Protein AF-A0A5N6LH51-F1 (afdb_monomer_lite)

pLDDT: mean 70.23, std 15.73, range [28.7, 87.31]

Foldseek 3Di:
DQVVLLVLLLVLLVVLLVVVLVLLVCLVVCCVPPVSVVCLVCVLVVVLVSLCCSQLPRLLVVCVVVVANQSLLLVVLCLVLVVLVSLVSRPPRDDDPVVSVVVNVVSVVSSVVSVVVVCVVVVVRRRPDGDVVLVVVCVVCPPNSSVCCSVVPRVVVSVVSSVVSVVVVVVSVVVVVVVVVPDPDDDDDDDDDDPDPPPPCPSVVVVCVSVVVSVVSD

InterPro domains:
  IPR010721 Probable O-methyltransferase UstE-like [PF06966] (59-172)
  IPR010721 Probable O-methyltransferase UstE-like [PTHR32251] (12-158)

Organism: NCBI:txid192012

Structure (mmCIF, N/CA/C/O backbone):
data_AF-A0A5N6LH51-F1
#
_entry.id   AF-A0A5N6LH51-F1
#
loop_
_atom_site.group_PDB
_atom_site.id
_atom_site.type_symbol
_atom_site.label_atom_id
_atom_site.label_alt_id
_atom_site.label_comp_id
_atom_site.label_asym_id
_atom_site.label_entity_id
_atom_site.label_seq_id
_atom_site.pdbx_PDB_ins_code
_atom_site.Cartn_x
_atom_site.Cartn_y
_atom_site.Cartn_z
_atom_site.occupancy
_atom_site.B_iso_or_equiv
_atom_site.auth_seq_id
_atom_site.auth_comp_id
_atom_site.auth_asym_id
_atom_site.auth_atom_id
_atom_site.pdbx_PDB_model_num
ATOM 1 N N . MET A 1 1 ? -21.683 -1.526 7.610 1.00 61.94 1 MET A N 1
ATOM 2 C CA . MET A 1 1 ? -20.286 -1.386 8.090 1.00 61.94 1 MET A CA 1
ATOM 3 C C . MET A 1 1 ? -19.269 -1.884 7.067 1.00 61.94 1 MET A C 1
ATOM 5 O O . MET A 1 1 ? -18.360 -1.123 6.768 1.00 61.94 1 MET A O 1
ATOM 9 N N . ALA A 1 2 ? -19.467 -3.057 6.450 1.00 66.75 2 ALA A N 1
ATOM 10 C CA . ALA A 1 2 ? -18.564 -3.602 5.426 1.00 66.75 2 ALA A CA 1
ATOM 11 C C . ALA A 1 2 ? -18.261 -2.641 4.252 1.00 66.75 2 ALA A C 1
ATOM 13 O O . ALA A 1 2 ? -17.099 -2.444 3.922 1.00 66.75 2 ALA A O 1
ATOM 14 N N . LEU A 1 3 ? -19.273 -1.960 3.689 1.00 73.19 3 LEU A N 1
ATOM 15 C CA . LEU A 1 3 ? -19.069 -1.014 2.577 1.00 73.19 3 LEU A CA 1
ATOM 16 C C . LEU A 1 3 ? -18.157 0.169 2.950 1.00 73.19 3 LEU A C 1
ATOM 18 O O . LEU A 1 3 ? -17.288 0.550 2.177 1.00 73.19 3 LEU A O 1
ATOM 22 N N . LYS A 1 4 ? -18.318 0.729 4.158 1.00 77.69 4 LYS A N 1
ATOM 23 C CA . LYS A 1 4 ? -17.475 1.831 4.653 1.00 77.69 4 LYS A CA 1
ATOM 24 C C . LYS A 1 4 ? -16.015 1.387 4.781 1.00 77.69 4 LYS A C 1
ATOM 26 O O . LYS A 1 4 ? -15.113 2.122 4.398 1.00 77.69 4 LYS A O 1
ATOM 31 N N . ASN A 1 5 ? -15.798 0.181 5.301 1.00 76.88 5 ASN A N 1
ATOM 32 C CA . ASN A 1 5 ? -14.467 -0.393 5.480 1.00 76.88 5 ASN A CA 1
ATOM 33 C C . ASN A 1 5 ? -13.802 -0.688 4.130 1.00 76.88 5 ASN A C 1
ATOM 35 O O . ASN A 1 5 ? -12.637 -0.346 3.947 1.00 76.88 5 ASN A O 1
ATOM 39 N N . ALA A 1 6 ? -14.557 -1.226 3.168 1.00 73.25 6 ALA A N 1
ATOM 40 C CA . ALA A 1 6 ? -14.083 -1.443 1.804 1.00 73.25 6 ALA A CA 1
ATOM 41 C C . ALA A 1 6 ? -13.683 -0.122 1.124 1.00 73.25 6 ALA A C 1
ATOM 43 O O . ALA A 1 6 ? -12.584 -0.017 0.586 1.00 73.25 6 ALA A O 1
ATOM 44 N N . LEU A 1 7 ? -14.520 0.919 1.220 1.00 78.62 7 LEU A N 1
ATOM 45 C CA . LEU A 1 7 ? -14.193 2.245 0.682 1.00 78.62 7 LEU A CA 1
ATOM 46 C C . LEU A 1 7 ? -12.900 2.803 1.284 1.00 78.62 7 LEU A C 1
ATOM 48 O O . LEU A 1 7 ? -12.055 3.312 0.558 1.00 78.62 7 LEU A O 1
ATOM 52 N N . ILE A 1 8 ? -12.712 2.667 2.596 1.00 77.56 8 ILE A N 1
ATOM 53 C CA . ILE A 1 8 ? -11.509 3.156 3.278 1.00 77.56 8 ILE A CA 1
ATOM 54 C C . ILE A 1 8 ? -10.265 2.372 2.848 1.00 77.56 8 ILE A C 1
ATOM 56 O O . ILE A 1 8 ? -9.245 2.992 2.551 1.00 77.56 8 ILE A O 1
ATOM 60 N N . ALA A 1 9 ? -10.359 1.044 2.728 1.00 75.25 9 ALA A N 1
ATOM 61 C CA . ALA A 1 9 ? -9.264 0.218 2.220 1.00 75.25 9 ALA A CA 1
ATOM 62 C C . ALA A 1 9 ? -8.861 0.594 0.787 1.00 75.25 9 ALA A C 1
ATOM 64 O O . ALA A 1 9 ? -7.677 0.557 0.461 1.00 75.25 9 ALA A O 1
ATOM 65 N N . PHE A 1 10 ? -9.819 1.001 -0.052 1.00 76.00 10 PHE A N 1
ATOM 66 C CA . PHE A 1 10 ? -9.522 1.471 -1.403 1.00 76.00 10 PHE A CA 1
ATOM 67 C C . PHE A 1 10 ? -8.983 2.889 -1.451 1.00 76.00 10 PHE A C 1
ATOM 69 O O . PHE A 1 10 ? -8.074 3.159 -2.230 1.00 76.00 10 PHE A O 1
ATOM 76 N N . MET A 1 11 ? -9.492 3.791 -0.618 1.00 76.56 11 MET A N 1
ATOM 77 C CA . MET A 1 11 ? -9.040 5.179 -0.612 1.00 76.56 11 MET A CA 1
ATOM 78 C C . MET A 1 11 ? -7.651 5.353 -0.002 1.00 76.56 11 MET A C 1
ATOM 80 O O . MET A 1 11 ? -6.911 6.232 -0.436 1.00 76.56 11 MET A O 1
ATOM 84 N N . ALA A 1 12 ? -7.270 4.523 0.968 1.00 73.81 12 ALA A N 1
ATOM 85 C CA . ALA A 1 12 ? -6.006 4.669 1.680 1.00 73.81 12 ALA A CA 1
ATOM 86 C C . ALA A 1 12 ? -4.744 4.592 0.781 1.00 73.81 12 ALA A C 1
ATOM 88 O O . ALA A 1 12 ? -3.861 5.440 0.940 1.00 73.81 12 ALA A O 1
ATOM 89 N N . PRO A 1 13 ? -4.627 3.671 -0.200 1.00 74.75 13 PRO A N 1
ATOM 90 C CA . PRO A 1 13 ? -3.481 3.632 -1.112 1.00 74.75 13 PRO A CA 1
ATOM 91 C C . PRO A 1 13 ? -3.581 4.601 -2.307 1.00 74.75 13 PRO A C 1
ATOM 93 O O . PRO A 1 13 ? -2.581 4.819 -2.987 1.00 74.75 13 PRO A O 1
ATOM 96 N N . LEU A 1 14 ? -4.741 5.208 -2.596 1.00 75.44 14 LEU A N 1
ATOM 97 C CA . LEU A 1 14 ? -4.904 6.052 -3.793 1.00 75.44 14 LEU A CA 1
ATOM 98 C C . LEU A 1 14 ? -3.936 7.243 -3.866 1.00 75.44 14 LEU A C 1
ATOM 100 O O . LEU A 1 14 ? -3.369 7.446 -4.938 1.00 75.44 14 LEU A O 1
ATOM 104 N N . PRO A 1 15 ? -3.685 8.017 -2.792 1.00 78.94 15 PRO A N 1
ATOM 105 C CA . PRO A 1 15 ? -2.785 9.165 -2.869 1.00 78.94 15 PRO A CA 1
ATOM 106 C C . PRO A 1 15 ? -1.364 8.789 -3.301 1.00 78.94 15 PRO A C 1
ATOM 108 O O . PRO A 1 15 ? -0.761 9.492 -4.111 1.00 78.94 15 PRO A O 1
ATOM 111 N N . SER A 1 16 ? -0.833 7.666 -2.804 1.00 74.62 16 SER A N 1
ATOM 112 C CA . SER A 1 16 ? 0.515 7.205 -3.155 1.00 74.62 16 SER A CA 1
ATOM 113 C C . SER A 1 16 ? 0.569 6.6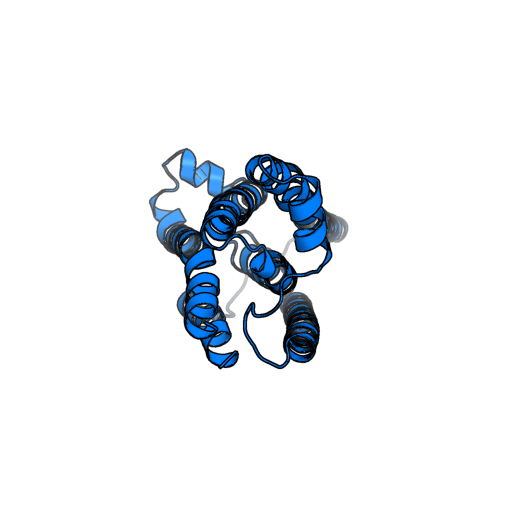50 -4.578 1.00 74.62 16 SER A C 1
ATOM 115 O O . SER A 1 16 ? 1.523 6.934 -5.304 1.00 74.62 16 SER A O 1
ATOM 117 N N . ILE A 1 17 ? -0.474 5.934 -5.011 1.00 76.56 17 ILE A N 1
ATOM 118 C CA . ILE A 1 17 ? -0.601 5.432 -6.386 1.00 76.56 17 ILE A CA 1
ATOM 119 C C . ILE A 1 17 ? -0.695 6.596 -7.380 1.00 76.56 17 ILE A C 1
ATOM 121 O O . ILE A 1 17 ? 0.049 6.625 -8.359 1.00 76.56 17 ILE A O 1
ATOM 125 N N . ILE A 1 18 ? -1.560 7.580 -7.115 1.00 80.62 18 ILE A N 1
ATOM 126 C CA . ILE A 1 18 ? -1.735 8.769 -7.962 1.00 80.62 18 ILE A CA 1
ATOM 127 C C . ILE A 1 18 ? -0.425 9.549 -8.055 1.00 80.62 18 ILE A C 1
ATOM 129 O O . ILE A 1 18 ? -0.009 9.906 -9.157 1.00 80.62 18 ILE A O 1
ATOM 133 N N . PHE A 1 19 ? 0.255 9.768 -6.925 1.00 81.50 19 PHE A N 1
ATOM 134 C CA . PHE A 1 19 ? 1.561 10.423 -6.912 1.00 81.50 19 PHE A CA 1
ATOM 135 C C . PHE A 1 19 ? 2.585 9.665 -7.764 1.00 81.50 19 PHE A C 1
ATOM 137 O O . PHE A 1 19 ? 3.290 10.276 -8.564 1.00 81.50 19 PHE A O 1
ATOM 144 N N . TYR A 1 20 ? 2.651 8.339 -7.638 1.00 78.19 20 TYR A N 1
ATOM 145 C CA . TYR A 1 20 ? 3.599 7.530 -8.400 1.00 78.19 20 TYR A CA 1
ATOM 146 C C . TYR A 1 20 ? 3.298 7.523 -9.907 1.00 78.19 20 TYR A C 1
ATOM 148 O O . TYR A 1 20 ? 4.210 7.619 -10.724 1.00 78.19 20 TYR A O 1
ATOM 156 N N . ILE A 1 21 ? 2.025 7.486 -10.297 1.00 77.94 21 ILE A N 1
ATOM 157 C CA . ILE A 1 21 ? 1.604 7.602 -11.701 1.00 77.94 21 ILE A CA 1
ATOM 158 C C . ILE A 1 21 ? 1.952 8.975 -12.265 1.00 77.94 21 ILE A C 1
ATOM 160 O O . ILE A 1 21 ? 2.509 9.082 -13.358 1.00 77.94 21 ILE A O 1
ATOM 164 N N . TYR A 1 22 ? 1.646 10.030 -11.509 1.00 80.94 22 TYR A N 1
ATOM 165 C CA . TYR A 1 22 ? 2.031 11.385 -11.872 1.00 80.94 22 TYR A CA 1
ATOM 166 C C . TYR A 1 22 ? 3.550 11.482 -12.044 1.00 80.94 22 TYR A C 1
ATOM 168 O O . TYR A 1 22 ? 4.017 12.066 -13.025 1.00 80.94 22 TYR A O 1
ATOM 176 N N . PHE A 1 23 ? 4.302 10.826 -11.151 1.00 78.62 23 PHE A N 1
ATOM 177 C CA . PHE A 1 23 ? 5.748 10.702 -11.235 1.00 78.62 23 PHE A CA 1
ATOM 178 C C . PHE A 1 23 ? 6.207 10.037 -12.534 1.00 78.62 23 PHE A C 1
ATOM 180 O O . PHE A 1 23 ? 6.974 10.624 -13.297 1.00 78.62 23 PHE A O 1
ATOM 187 N N . LEU A 1 24 ? 5.680 8.859 -12.855 1.00 75.56 24 LEU A N 1
ATOM 188 C CA . LEU A 1 24 ? 6.020 8.160 -14.094 1.00 75.56 24 LEU A CA 1
ATOM 189 C C . LEU A 1 24 ? 5.685 8.976 -15.350 1.00 75.56 24 LEU A C 1
ATOM 191 O O . LEU A 1 24 ? 6.473 8.976 -16.291 1.00 75.56 24 LEU A O 1
ATOM 195 N N . ASN A 1 25 ? 4.586 9.727 -15.361 1.00 78.88 25 ASN A N 1
ATOM 196 C CA . ASN A 1 25 ? 4.183 10.504 -16.537 1.00 78.88 25 ASN A CA 1
ATOM 197 C C . ASN A 1 25 ? 5.002 11.792 -16.740 1.00 78.88 25 ASN A C 1
ATOM 199 O O . ASN A 1 25 ? 5.165 12.232 -17.874 1.00 78.88 25 ASN A O 1
ATOM 203 N N . HIS A 1 26 ? 5.520 12.401 -15.667 1.00 77.88 26 HIS A N 1
ATOM 204 C CA . HIS A 1 26 ? 6.136 13.736 -15.726 1.00 77.88 26 HIS A CA 1
ATOM 205 C C . HIS A 1 26 ? 7.639 13.762 -15.408 1.00 77.88 26 HIS A C 1
ATOM 207 O O . HIS A 1 26 ? 8.263 14.820 -15.519 1.00 77.88 26 HIS A O 1
ATOM 213 N N . HIS A 1 27 ? 8.256 12.625 -15.062 1.00 71.75 27 HIS A N 1
ATOM 214 C CA . HIS A 1 27 ? 9.678 12.581 -14.695 1.00 71.75 27 HIS A CA 1
ATOM 215 C C . HIS A 1 27 ? 10.615 13.116 -15.791 1.00 71.75 27 HIS A C 1
ATOM 217 O O . HIS A 1 27 ? 11.589 13.792 -15.465 1.00 71.75 27 HIS A O 1
ATOM 223 N N . GLN A 1 28 ? 10.308 12.875 -17.073 1.00 68.50 28 GLN A N 1
ATOM 224 C CA . GLN A 1 28 ? 11.112 13.362 -18.204 1.00 68.50 28 GLN A CA 1
ATOM 225 C C . GLN A 1 28 ? 11.121 14.893 -18.305 1.00 68.50 28 GLN A C 1
ATOM 227 O O . GLN A 1 28 ? 12.167 15.489 -18.547 1.00 68.50 28 GLN A O 1
ATOM 232 N N . ASN A 1 29 ? 9.983 15.536 -18.032 1.00 70.69 29 ASN A N 1
ATOM 233 C CA . ASN A 1 29 ? 9.824 16.988 -18.150 1.00 70.69 29 ASN A CA 1
ATOM 234 C C . ASN A 1 29 ? 10.427 17.751 -16.958 1.00 70.69 29 ASN A C 1
ATOM 236 O O . ASN A 1 29 ? 10.833 18.902 -17.097 1.00 70.69 29 ASN A O 1
ATOM 240 N N . HIS A 1 30 ? 10.513 17.113 -15.785 1.00 67.06 30 HIS A N 1
ATOM 241 C CA . HIS A 1 30 ? 10.993 17.736 -14.544 1.00 67.06 30 HIS A CA 1
ATOM 242 C C . HIS A 1 30 ? 12.371 17.248 -14.082 1.00 67.06 30 HIS A C 1
ATOM 244 O O . HIS A 1 30 ? 12.776 17.552 -12.958 1.00 67.06 30 HIS A O 1
ATOM 250 N N . LEU A 1 31 ? 13.130 16.560 -14.940 1.00 65.19 31 LEU A N 1
ATOM 251 C CA . LEU A 1 31 ? 14.490 16.075 -14.652 1.00 65.19 31 LEU A CA 1
ATOM 252 C C . LEU A 1 31 ? 15.492 17.201 -14.315 1.00 65.19 31 LEU A C 1
ATOM 254 O O . LEU A 1 31 ? 16.516 16.949 -13.681 1.00 65.19 31 LEU A O 1
ATOM 258 N N . LEU A 1 32 ? 15.168 18.444 -14.691 1.00 64.25 32 LEU A N 1
ATOM 259 C CA . LEU A 1 32 ? 15.899 19.662 -14.318 1.00 64.25 32 LEU A CA 1
ATOM 260 C C . LEU A 1 32 ? 15.709 20.048 -12.842 1.00 64.25 32 LEU A C 1
ATOM 262 O O . LEU A 1 32 ? 16.551 20.741 -12.274 1.00 64.25 32 LEU A O 1
ATOM 266 N N . SER A 1 33 ? 14.622 19.606 -12.204 1.00 79.94 33 SER A N 1
ATOM 267 C CA . SER A 1 33 ? 14.385 19.889 -10.792 1.00 79.94 33 SER A CA 1
ATOM 268 C C . SER A 1 33 ? 15.183 18.920 -9.898 1.00 79.94 33 SER A C 1
ATOM 270 O O . SER A 1 33 ? 15.136 17.701 -10.105 1.00 79.94 33 SER A O 1
ATOM 272 N N . PRO A 1 34 ? 15.894 19.420 -8.869 1.00 80.19 34 PRO A N 1
ATOM 273 C CA . PRO A 1 34 ? 16.748 18.585 -8.019 1.00 80.19 34 PRO A CA 1
ATOM 274 C C . PRO A 1 34 ? 15.982 17.462 -7.312 1.00 80.19 34 PRO A C 1
ATOM 276 O O . PRO A 1 34 ? 16.486 16.350 -7.181 1.00 80.19 34 PRO A O 1
ATOM 279 N N . MET A 1 35 ? 14.742 17.739 -6.894 1.00 77.75 35 MET A N 1
ATOM 280 C CA . MET A 1 35 ? 13.902 16.781 -6.170 1.00 77.75 35 MET A CA 1
ATOM 281 C C . MET A 1 35 ? 13.491 15.597 -7.048 1.00 77.75 35 MET A C 1
ATOM 283 O O . MET A 1 35 ? 13.581 14.453 -6.616 1.00 77.75 35 MET A O 1
ATOM 287 N N . TRP A 1 36 ? 13.090 15.844 -8.296 1.00 78.31 36 TRP A N 1
ATOM 288 C CA . TRP A 1 36 ? 12.694 14.772 -9.211 1.00 78.31 36 TRP A CA 1
ATOM 289 C C . TRP A 1 36 ? 13.876 13.929 -9.660 1.00 78.31 36 TRP A C 1
ATOM 291 O O . TRP A 1 36 ? 13.760 12.705 -9.741 1.00 78.31 36 TRP A O 1
ATOM 301 N N . LYS A 1 37 ? 15.030 14.567 -9.879 1.00 79.88 37 LYS A N 1
ATOM 302 C CA . LYS A 1 37 ? 16.282 13.862 -10.148 1.00 79.88 37 LYS A CA 1
ATOM 303 C C . LYS A 1 37 ? 16.663 12.949 -8.983 1.00 79.88 37 LYS A C 1
ATOM 305 O O . LYS A 1 37 ? 16.984 11.788 -9.214 1.00 79.88 37 LYS A O 1
ATOM 310 N N . TRP A 1 38 ? 16.561 13.435 -7.746 1.00 81.12 38 TRP A N 1
ATOM 311 C CA . TRP A 1 38 ? 16.823 12.630 -6.552 1.00 81.12 38 TRP A CA 1
ATOM 312 C C . TRP A 1 38 ? 15.848 11.449 -6.424 1.00 81.12 38 TRP A C 1
ATOM 314 O O . TRP A 1 38 ? 16.281 10.315 -6.224 1.00 81.12 38 TRP A O 1
ATOM 324 N N . CYS A 1 39 ? 14.548 11.681 -6.632 1.00 78.69 39 CYS A N 1
ATOM 325 C CA . CYS A 1 39 ? 13.524 10.630 -6.637 1.00 78.69 39 CYS A CA 1
ATOM 326 C C . CYS A 1 39 ? 13.783 9.557 -7.707 1.00 78.69 39 CYS A C 1
ATOM 328 O O . CYS A 1 39 ? 13.565 8.373 -7.459 1.00 78.69 39 CYS A O 1
ATOM 330 N N . TYR A 1 40 ? 14.264 9.963 -8.884 1.00 76.06 40 TYR A N 1
ATOM 331 C CA . TYR A 1 40 ? 14.638 9.045 -9.958 1.00 76.06 40 TYR A CA 1
ATOM 332 C C . TYR A 1 40 ? 15.904 8.244 -9.621 1.00 76.06 40 TYR A C 1
ATOM 334 O O . TYR A 1 40 ? 15.959 7.046 -9.877 1.00 76.06 40 TYR A O 1
ATOM 342 N N . GLN A 1 41 ? 16.908 8.892 -9.024 1.00 80.38 41 GLN A N 1
ATOM 343 C CA . GLN A 1 41 ? 18.182 8.267 -8.649 1.00 80.38 41 GLN A CA 1
ATOM 344 C C . GLN A 1 41 ? 18.057 7.307 -7.460 1.00 80.38 41 GLN A C 1
ATOM 346 O O . GLN A 1 41 ? 18.808 6.335 -7.377 1.00 80.38 41 GLN A O 1
ATOM 351 N N . HIS A 1 42 ? 17.109 7.550 -6.553 1.00 80.19 42 HIS A N 1
ATOM 352 C CA . HIS A 1 42 ? 16.913 6.755 -5.342 1.00 80.19 42 HIS A CA 1
ATOM 353 C C . HIS A 1 42 ? 15.506 6.131 -5.267 1.00 80.19 42 HIS A C 1
ATOM 355 O O . HIS A 1 42 ? 14.755 6.416 -4.328 1.00 80.19 42 HIS A O 1
ATOM 361 N N . PRO A 1 43 ? 15.142 5.218 -6.192 1.00 75.56 43 PRO A N 1
ATOM 362 C CA . PRO A 1 43 ? 13.809 4.609 -6.224 1.00 75.56 43 PRO A CA 1
ATOM 363 C C . PRO A 1 43 ? 13.497 3.809 -4.950 1.00 75.56 43 PRO A C 1
ATOM 365 O O . PRO A 1 43 ? 12.368 3.771 -4.480 1.00 75.56 43 PRO A O 1
ATOM 368 N N . LEU A 1 44 ? 14.511 3.217 -4.320 1.00 77.25 44 LEU A N 1
ATOM 369 C CA . LEU A 1 44 ? 14.348 2.466 -3.073 1.00 77.25 44 LEU A CA 1
ATOM 370 C C . LEU A 1 44 ? 13.961 3.366 -1.898 1.00 77.25 44 LEU A C 1
ATOM 372 O O . LEU A 1 44 ? 13.090 3.019 -1.102 1.00 77.25 44 LEU A O 1
ATOM 376 N N . ILE A 1 45 ? 14.600 4.531 -1.788 1.00 81.62 45 ILE A N 1
ATOM 377 C CA . ILE A 1 45 ? 14.305 5.491 -0.721 1.00 81.62 45 ILE A CA 1
ATOM 378 C C . ILE A 1 45 ? 12.921 6.091 -0.963 1.00 81.62 45 ILE A C 1
ATOM 380 O O . ILE A 1 45 ? 12.126 6.185 -0.031 1.00 81.62 45 ILE A O 1
ATOM 384 N N . LEU A 1 46 ? 12.596 6.405 -2.220 1.00 81.12 46 LEU A N 1
ATOM 385 C CA . LEU A 1 46 ? 11.270 6.878 -2.602 1.00 81.12 46 LEU A CA 1
ATOM 386 C C . LEU A 1 46 ? 10.175 5.870 -2.228 1.00 81.12 46 LEU A C 1
ATOM 388 O O . LEU A 1 46 ? 9.188 6.259 -1.607 1.00 81.12 46 LEU A O 1
ATOM 392 N N . ALA A 1 47 ? 10.356 4.584 -2.549 1.00 77.75 47 ALA A N 1
ATOM 393 C CA . ALA A 1 47 ? 9.424 3.533 -2.149 1.00 77.75 47 ALA A CA 1
ATOM 394 C C . ALA A 1 47 ? 9.239 3.507 -0.627 1.00 77.75 47 ALA A C 1
ATOM 396 O O . ALA A 1 47 ? 8.108 3.558 -0.150 1.00 77.75 47 ALA A O 1
ATOM 397 N N . ASN A 1 48 ? 10.333 3.507 0.141 1.00 81.38 48 ASN A N 1
ATOM 398 C CA . ASN A 1 48 ? 10.270 3.508 1.604 1.00 81.38 48 ASN A CA 1
ATOM 399 C C . ASN A 1 48 ? 9.540 4.731 2.167 1.00 81.38 48 ASN A C 1
ATOM 401 O O . ASN A 1 48 ? 8.749 4.573 3.092 1.00 81.38 48 ASN A O 1
ATOM 405 N N . ILE A 1 49 ? 9.754 5.923 1.603 1.00 83.38 49 ILE A N 1
ATOM 406 C CA . ILE A 1 49 ? 9.048 7.148 2.006 1.00 83.38 49 ILE A CA 1
ATOM 407 C C . ILE A 1 49 ? 7.553 7.036 1.695 1.00 83.38 49 ILE A C 1
ATOM 409 O O . ILE A 1 49 ? 6.726 7.350 2.550 1.00 83.38 49 ILE A O 1
ATOM 413 N N . LEU A 1 50 ? 7.188 6.560 0.501 1.00 81.19 50 LEU A N 1
ATOM 414 C CA . LEU A 1 50 ? 5.786 6.379 0.116 1.00 81.19 50 LEU A CA 1
ATOM 415 C C . LEU A 1 50 ? 5.084 5.356 1.013 1.00 81.19 50 LEU A C 1
ATOM 417 O O . LEU A 1 50 ? 3.982 5.622 1.491 1.00 81.19 50 LEU A O 1
ATOM 421 N N . PHE A 1 51 ? 5.732 4.223 1.289 1.00 79.62 51 PHE A N 1
ATOM 422 C CA . PHE A 1 51 ? 5.227 3.213 2.217 1.00 79.62 51 PHE A CA 1
ATOM 423 C C . PHE A 1 51 ? 5.140 3.747 3.647 1.00 79.62 51 PHE A C 1
ATOM 425 O O . PHE A 1 51 ? 4.130 3.534 4.314 1.00 79.62 51 PHE A O 1
ATOM 432 N N . PHE A 1 52 ? 6.136 4.508 4.100 1.00 82.00 52 PHE A N 1
ATOM 433 C CA . PHE A 1 52 ? 6.118 5.123 5.421 1.00 82.00 52 PHE A CA 1
ATOM 434 C C . PHE A 1 52 ? 4.927 6.073 5.574 1.00 82.00 52 PHE A C 1
ATOM 436 O O . PHE A 1 52 ? 4.139 5.925 6.504 1.00 82.00 52 PHE A O 1
ATOM 443 N N . LEU A 1 53 ? 4.739 6.999 4.632 1.00 82.69 53 LEU A N 1
ATOM 444 C CA . LEU A 1 53 ? 3.625 7.946 4.669 1.00 82.69 53 LEU A CA 1
ATOM 445 C C . LEU A 1 53 ? 2.270 7.238 4.565 1.00 82.69 53 LEU A C 1
ATOM 447 O O . LEU A 1 53 ? 1.336 7.589 5.283 1.00 82.69 53 LEU A O 1
ATOM 451 N N . ASN A 1 54 ? 2.149 6.228 3.703 1.00 79.69 54 ASN A N 1
ATOM 452 C CA . ASN A 1 54 ? 0.879 5.539 3.506 1.00 79.69 54 ASN A CA 1
ATOM 453 C C . ASN A 1 54 ? 0.504 4.666 4.716 1.00 79.69 54 ASN A C 1
ATOM 455 O O . ASN A 1 54 ? -0.602 4.783 5.237 1.00 79.69 54 ASN A O 1
ATOM 459 N N . ILE A 1 55 ? 1.440 3.850 5.207 1.00 77.19 55 ILE A N 1
ATOM 460 C CA . ILE A 1 55 ? 1.197 2.881 6.281 1.00 77.19 55 ILE A CA 1
ATOM 461 C C . ILE A 1 55 ? 1.346 3.534 7.657 1.00 77.19 55 ILE A C 1
ATOM 463 O O . ILE A 1 55 ? 0.434 3.485 8.470 1.00 77.19 55 ILE A O 1
ATOM 467 N N . ASN A 1 56 ? 2.486 4.157 7.954 1.00 80.25 56 ASN A N 1
ATOM 468 C CA . ASN A 1 56 ? 2.749 4.627 9.318 1.00 80.25 56 ASN A CA 1
ATOM 469 C C . ASN A 1 56 ? 1.934 5.861 9.662 1.00 80.25 56 ASN A C 1
ATOM 471 O O . ASN A 1 56 ? 1.565 6.028 10.814 1.00 80.25 56 ASN A O 1
ATOM 475 N N . VAL A 1 57 ? 1.663 6.729 8.687 1.00 81.31 57 VAL A N 1
ATOM 476 C CA . VAL A 1 57 ? 0.897 7.955 8.932 1.00 81.31 57 VAL A CA 1
ATOM 477 C C . VAL A 1 57 ? -0.554 7.760 8.511 1.00 81.31 57 VAL A C 1
ATOM 479 O O . VAL A 1 57 ? -1.453 7.902 9.336 1.00 81.31 57 VAL A O 1
ATOM 482 N N . GLY A 1 58 ? -0.795 7.380 7.254 1.00 81.25 58 GLY A N 1
ATOM 483 C CA . GLY A 1 58 ? -2.146 7.216 6.717 1.00 81.25 58 GLY A CA 1
ATOM 484 C C . GLY A 1 58 ? -2.956 6.153 7.456 1.00 81.25 58 GLY A C 1
ATOM 485 O O . GLY A 1 58 ? -4.033 6.449 7.979 1.00 81.25 58 GLY A O 1
ATOM 486 N N . PHE A 1 59 ? -2.441 4.924 7.545 1.00 80.94 59 PHE A N 1
ATOM 487 C CA . PHE A 1 59 ? -3.191 3.835 8.178 1.00 80.94 59 PHE A CA 1
ATOM 488 C C . PHE A 1 59 ? -3.305 4.030 9.683 1.00 80.94 59 PHE A C 1
ATOM 490 O O . PHE A 1 59 ? -4.354 3.730 10.246 1.00 80.94 59 PHE A O 1
ATOM 497 N N . TRP A 1 60 ? -2.286 4.604 10.320 1.00 82.81 60 TRP A N 1
ATOM 498 C CA . TRP A 1 60 ? -2.359 4.963 11.729 1.00 82.81 60 TRP A CA 1
ATOM 499 C C . TRP A 1 60 ? -3.490 5.955 12.010 1.00 82.81 60 TRP A C 1
ATOM 501 O O . TRP A 1 60 ? -4.336 5.668 12.857 1.00 82.81 60 TRP A O 1
ATOM 511 N N . ILE A 1 61 ? -3.599 7.047 11.245 1.00 82.38 61 ILE A N 1
ATOM 512 C CA . ILE A 1 61 ? -4.714 8.001 11.374 1.00 82.38 61 ILE A CA 1
ATOM 513 C C . ILE A 1 61 ? -6.056 7.279 11.189 1.00 82.38 61 ILE A C 1
ATOM 515 O O . ILE A 1 61 ? -6.955 7.425 12.016 1.00 82.38 61 ILE A O 1
ATOM 519 N N . ILE A 1 62 ? -6.184 6.445 10.153 1.00 82.00 62 ILE A N 1
ATOM 520 C CA . ILE A 1 62 ? -7.410 5.672 9.904 1.00 82.00 62 ILE A CA 1
ATOM 521 C C . ILE A 1 62 ? -7.724 4.726 11.075 1.00 82.00 62 ILE A C 1
ATOM 523 O O . ILE A 1 62 ? -8.882 4.635 11.486 1.00 82.00 62 ILE A O 1
ATOM 527 N N . SER A 1 63 ? -6.721 4.066 11.656 1.00 82.19 63 SER A N 1
ATOM 528 C CA . SER A 1 63 ? -6.914 3.175 12.803 1.00 82.19 63 SER A CA 1
ATOM 529 C C . SER A 1 63 ? -7.298 3.910 14.076 1.00 82.19 63 SER A C 1
ATOM 531 O O . SER A 1 63 ? -8.079 3.373 14.855 1.00 82.19 63 SER A O 1
ATOM 533 N N . LEU A 1 64 ? -6.829 5.147 14.270 1.00 82.12 64 LEU A N 1
ATOM 534 C CA . LEU A 1 64 ? -7.270 5.995 15.375 1.00 82.12 64 LEU A CA 1
ATOM 535 C C . LEU A 1 64 ? -8.742 6.379 15.190 1.00 82.12 64 LEU A C 1
ATOM 537 O O . LEU A 1 64 ? -9.527 6.270 16.131 1.00 82.12 64 LEU A O 1
ATOM 541 N N . LEU A 1 65 ? -9.140 6.747 13.966 1.00 81.38 65 LEU A N 1
ATOM 542 C CA . LEU A 1 65 ? -10.530 7.084 13.639 1.00 81.38 65 LEU A CA 1
ATOM 543 C C . LEU A 1 65 ? -11.478 5.884 13.777 1.00 81.38 65 LEU A C 1
ATOM 545 O O . LEU A 1 65 ? -12.622 6.048 14.196 1.00 81.38 65 LEU A O 1
ATOM 549 N N . GLN A 1 66 ? -11.030 4.685 13.402 1.00 75.81 66 GLN A N 1
ATOM 550 C CA . GLN A 1 66 ? -11.837 3.464 13.477 1.00 75.81 66 GLN A CA 1
ATOM 551 C C . GLN A 1 66 ? -11.685 2.715 14.806 1.00 75.81 66 GLN A C 1
ATOM 553 O O . GLN A 1 66 ? -12.439 1.778 15.055 1.00 75.81 66 GLN A O 1
ATOM 558 N N . SER A 1 67 ? -10.729 3.119 15.651 1.00 75.75 67 SER A N 1
ATOM 559 C CA . SER A 1 67 ? -10.299 2.391 16.855 1.00 75.75 67 SER A CA 1
ATOM 560 C C . SER A 1 67 ? -10.010 0.904 16.595 1.00 75.75 67 SER A C 1
ATOM 562 O O . SER A 1 67 ? -10.220 0.067 17.467 1.00 75.75 67 SER A O 1
ATOM 564 N N . SER A 1 68 ? -9.554 0.573 15.383 1.00 77.06 68 SER A N 1
ATOM 565 C CA . SER A 1 68 ? -9.353 -0.804 14.923 1.00 77.06 68 SER A CA 1
ATOM 566 C C . SER A 1 68 ? -8.236 -0.881 13.883 1.00 77.06 68 SER A C 1
ATOM 568 O O . SER A 1 68 ? -8.176 -0.040 12.985 1.00 77.06 68 SER A O 1
ATOM 570 N N . ASN A 1 69 ? -7.402 -1.917 13.958 1.00 79.62 69 ASN A N 1
ATOM 571 C CA . ASN A 1 69 ? -6.201 -2.118 13.136 1.00 79.62 69 ASN A CA 1
ATOM 572 C C . ASN A 1 69 ? -6.353 -3.232 12.091 1.00 79.62 69 ASN A C 1
ATOM 574 O O . ASN A 1 69 ? -5.363 -3.687 11.527 1.00 79.62 69 ASN A O 1
ATOM 578 N N . TRP A 1 70 ? -7.585 -3.659 11.794 1.00 78.19 70 TRP A N 1
ATOM 579 C CA . TRP A 1 70 ? -7.881 -4.728 10.824 1.00 78.19 70 TRP A CA 1
ATOM 580 C C . TRP A 1 70 ? -7.207 -4.513 9.456 1.00 78.19 70 TRP A C 1
ATOM 582 O O . TRP A 1 70 ? -6.837 -5.464 8.774 1.00 78.19 70 TRP A O 1
ATOM 592 N N . MET A 1 71 ? -7.006 -3.252 9.059 1.00 75.62 71 MET A N 1
ATOM 593 C CA . MET A 1 71 ? -6.436 -2.894 7.762 1.00 75.62 71 MET A CA 1
ATOM 594 C C . MET A 1 71 ? -4.975 -3.345 7.603 1.00 75.62 71 MET A C 1
ATOM 596 O O . MET A 1 71 ? -4.551 -3.629 6.485 1.00 75.62 71 MET A O 1
ATOM 600 N N . ILE A 1 72 ? -4.215 -3.467 8.698 1.00 78.62 72 ILE A N 1
ATOM 601 C CA . ILE A 1 72 ? -2.832 -3.974 8.669 1.00 78.62 72 ILE A CA 1
ATOM 602 C C . ILE A 1 72 ? -2.783 -5.426 8.195 1.00 78.62 72 ILE A C 1
ATOM 604 O O . ILE A 1 72 ? -1.928 -5.766 7.377 1.00 78.62 72 ILE A O 1
ATOM 608 N N . ASP A 1 73 ? -3.708 -6.269 8.655 1.00 78.25 73 ASP A N 1
ATOM 609 C CA . ASP A 1 73 ? -3.731 -7.687 8.286 1.00 78.25 73 ASP A CA 1
ATOM 610 C C . ASP A 1 73 ? -4.008 -7.871 6.787 1.00 78.25 73 ASP A C 1
ATOM 612 O O . ASP A 1 73 ? -3.359 -8.684 6.125 1.00 78.25 73 ASP A O 1
ATOM 616 N N . LEU A 1 74 ? -4.908 -7.060 6.220 1.00 77.94 74 LEU A N 1
ATOM 617 C CA . LEU A 1 74 ? -5.173 -7.058 4.780 1.00 77.94 74 LEU A CA 1
ATOM 618 C C . LEU A 1 74 ? -3.958 -6.557 3.987 1.00 77.94 74 LEU A C 1
ATOM 620 O O . LEU A 1 74 ? -3.616 -7.104 2.935 1.00 77.94 74 LEU A O 1
ATOM 624 N N . TYR A 1 75 ? -3.278 -5.541 4.507 1.00 76.19 75 TYR A N 1
ATOM 625 C CA . TYR A 1 75 ? -2.163 -4.887 3.837 1.00 76.19 75 TYR A CA 1
ATOM 626 C C . TYR A 1 75 ? -0.969 -5.811 3.583 1.00 76.19 75 TYR A C 1
ATOM 628 O O . TYR A 1 75 ? -0.359 -5.752 2.514 1.00 76.19 75 TYR A O 1
ATOM 636 N N . TRP A 1 76 ? -0.688 -6.733 4.506 1.00 75.81 76 TRP A N 1
ATOM 637 C CA . TRP A 1 76 ? 0.343 -7.764 4.337 1.00 75.81 76 TRP A CA 1
ATOM 638 C C . TRP A 1 76 ? 0.184 -8.593 3.059 1.00 75.81 76 TRP A C 1
ATOM 640 O O . TRP A 1 76 ? 1.177 -9.036 2.484 1.00 75.81 76 TRP A O 1
ATOM 650 N N . THR A 1 77 ? -1.053 -8.787 2.600 1.00 80.50 77 THR A N 1
ATOM 651 C CA . THR A 1 77 ? -1.335 -9.539 1.369 1.00 80.50 77 THR A CA 1
ATOM 652 C C . THR A 1 77 ? -1.015 -8.727 0.107 1.00 80.50 77 THR A C 1
ATOM 654 O O . THR A 1 77 ? -0.686 -9.298 -0.931 1.00 80.50 77 THR A O 1
ATOM 657 N N . VAL A 1 78 ? -1.054 -7.392 0.202 1.00 78.81 78 VAL A N 1
ATOM 658 C CA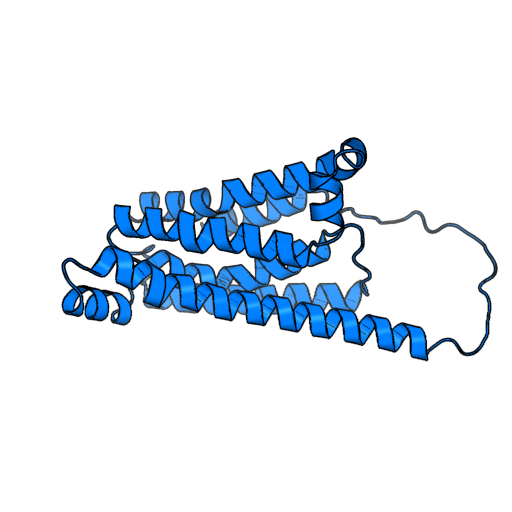 . VAL A 1 78 ? -0.973 -6.464 -0.935 1.00 78.81 78 VAL A CA 1
ATOM 659 C C . VAL A 1 78 ? 0.442 -5.901 -1.136 1.00 78.81 78 VAL A C 1
ATOM 661 O O . VAL A 1 78 ? 0.821 -5.639 -2.279 1.00 78.81 78 VAL A O 1
ATOM 664 N N . ILE A 1 79 ? 1.257 -5.766 -0.074 1.00 79.25 79 ILE A N 1
ATOM 665 C CA . ILE A 1 79 ? 2.638 -5.234 -0.162 1.00 79.25 79 ILE A CA 1
ATOM 666 C C . ILE A 1 79 ? 3.459 -5.911 -1.271 1.00 79.25 79 ILE A C 1
ATOM 668 O O . ILE A 1 79 ? 4.019 -5.190 -2.102 1.00 79.25 79 ILE A O 1
ATOM 672 N N . PRO A 1 80 ? 3.549 -7.257 -1.347 1.00 78.19 80 PRO A N 1
ATOM 673 C CA . PRO A 1 80 ? 4.449 -7.890 -2.310 1.00 78.19 80 PRO A CA 1
ATOM 674 C C . PRO A 1 80 ? 4.003 -7.661 -3.753 1.00 78.19 80 PRO A C 1
ATOM 676 O O . PRO A 1 80 ? 4.837 -7.467 -4.635 1.00 78.19 80 PRO A O 1
ATOM 679 N N . VAL A 1 81 ? 2.689 -7.599 -3.984 1.00 81.88 81 VAL A N 1
ATOM 680 C CA . VAL A 1 81 ? 2.119 -7.256 -5.289 1.00 81.88 81 VAL A CA 1
ATOM 681 C C . VAL A 1 81 ? 2.502 -5.826 -5.668 1.00 81.88 81 VAL A C 1
ATOM 683 O O . VAL A 1 81 ? 3.005 -5.610 -6.770 1.00 81.88 81 VAL A O 1
ATOM 686 N N . LEU A 1 82 ? 2.335 -4.856 -4.763 1.00 78.75 82 LEU A N 1
ATOM 687 C CA . LEU A 1 82 ? 2.701 -3.458 -5.022 1.00 78.75 82 LEU A CA 1
ATOM 688 C C . LEU A 1 82 ? 4.196 -3.296 -5.313 1.00 78.75 82 LEU A C 1
ATOM 690 O O . LEU A 1 82 ? 4.556 -2.593 -6.254 1.00 78.75 82 LEU A O 1
ATOM 694 N N . LEU A 1 83 ? 5.060 -3.969 -4.549 1.00 76.44 83 LEU A N 1
ATOM 695 C CA . LEU A 1 83 ? 6.511 -3.908 -4.739 1.00 76.44 83 LEU A CA 1
ATOM 696 C C . LEU A 1 83 ? 6.931 -4.439 -6.111 1.00 76.44 83 LEU A C 1
ATOM 698 O O . LEU A 1 83 ? 7.693 -3.776 -6.814 1.00 76.44 83 LEU A O 1
ATOM 702 N N . VAL A 1 84 ? 6.415 -5.599 -6.521 1.00 78.88 84 VAL A N 1
ATOM 703 C CA . VAL A 1 84 ? 6.745 -6.188 -7.828 1.00 78.88 84 VAL A CA 1
ATOM 704 C C . VAL A 1 84 ? 6.369 -5.248 -8.976 1.00 78.88 84 VAL A C 1
ATOM 706 O O . VAL A 1 84 ? 7.151 -5.082 -9.910 1.00 78.88 84 VAL A O 1
ATOM 709 N N . HIS A 1 85 ? 5.213 -4.586 -8.890 1.00 79.94 85 HIS A N 1
ATOM 710 C CA . HIS A 1 85 ? 4.790 -3.626 -9.909 1.00 79.94 85 HIS A CA 1
ATOM 711 C C . HIS A 1 85 ? 5.622 -2.344 -9.865 1.00 79.94 85 HIS A C 1
ATOM 713 O O . HIS A 1 85 ? 6.055 -1.891 -10.918 1.00 79.94 85 HIS A O 1
ATOM 719 N N . TYR A 1 86 ? 5.916 -1.812 -8.675 1.00 76.06 86 TYR A N 1
ATOM 720 C CA . TYR A 1 86 ? 6.751 -0.620 -8.501 1.00 76.06 86 TYR A CA 1
ATOM 721 C C . TYR A 1 86 ? 8.145 -0.785 -9.124 1.00 76.06 86 TYR A C 1
ATOM 723 O O . TYR A 1 86 ? 8.621 0.095 -9.842 1.00 76.06 86 TYR A O 1
ATOM 731 N N . PHE A 1 87 ? 8.804 -1.920 -8.873 1.00 73.31 87 PHE A N 1
ATOM 732 C CA . PHE A 1 87 ? 10.115 -2.197 -9.461 1.00 73.31 87 PHE A CA 1
ATOM 733 C C . PHE A 1 87 ? 10.028 -2.535 -10.950 1.00 73.31 87 PHE A C 1
ATOM 735 O O . PHE A 1 87 ? 10.929 -2.167 -11.697 1.00 73.31 87 PHE A O 1
ATOM 742 N N . GLY A 1 88 ? 8.951 -3.191 -11.394 1.00 72.56 88 GLY A N 1
ATOM 743 C CA . GLY A 1 88 ? 8.729 -3.508 -12.806 1.00 72.56 88 GLY A CA 1
ATOM 744 C C . GLY A 1 88 ? 8.437 -2.286 -13.683 1.00 72.56 88 GLY A C 1
ATOM 745 O O . GLY A 1 88 ? 8.809 -2.284 -14.852 1.00 72.56 88 GLY A O 1
ATOM 746 N N . SER A 1 89 ? 7.806 -1.241 -13.138 1.00 72.12 89 SER A N 1
ATOM 747 C CA . SER A 1 89 ? 7.497 0.000 -13.866 1.00 72.12 89 SER A CA 1
ATOM 748 C C . SER A 1 89 ? 8.611 1.048 -13.824 1.00 72.12 89 SER A C 1
ATOM 750 O O . SER A 1 89 ? 8.449 2.131 -14.385 1.00 72.12 89 SER A O 1
ATOM 752 N N . HIS A 1 90 ? 9.730 0.777 -13.146 1.00 72.06 90 HIS A N 1
ATOM 753 C CA . HIS A 1 90 ? 10.822 1.739 -13.059 1.00 72.06 90 HIS A CA 1
ATOM 754 C C . HIS A 1 90 ? 11.576 1.844 -14.405 1.00 72.06 90 HIS A C 1
ATOM 756 O O . HIS A 1 90 ? 11.989 0.815 -14.936 1.00 72.06 90 HIS A O 1
ATOM 762 N N . PRO A 1 91 ? 11.828 3.056 -14.947 1.00 63.81 91 PRO A N 1
ATOM 763 C CA . PRO A 1 91 ? 12.437 3.226 -16.276 1.00 63.81 91 PRO A CA 1
ATOM 764 C C . PRO A 1 91 ? 13.840 2.619 -16.432 1.00 63.81 91 PRO A C 1
ATOM 766 O O . PRO A 1 91 ? 14.237 2.274 -17.537 1.00 63.81 91 PRO A O 1
ATOM 769 N N . GLY A 1 92 ? 14.587 2.478 -15.332 1.00 63.38 92 GLY A N 1
ATOM 770 C CA . GLY A 1 92 ? 15.905 1.833 -15.302 1.00 63.38 92 GLY A CA 1
ATOM 771 C C . GLY A 1 92 ? 15.888 0.342 -14.942 1.00 63.38 92 GLY A C 1
ATOM 772 O O . GLY A 1 92 ? 16.925 -0.189 -14.544 1.00 63.38 92 GLY A O 1
ATOM 773 N N . ALA A 1 93 ? 14.729 -0.322 -14.974 1.00 65.88 93 ALA A N 1
ATOM 774 C CA . ALA A 1 93 ? 14.618 -1.732 -14.616 1.00 65.88 93 ALA A CA 1
ATOM 775 C C . ALA A 1 93 ? 15.079 -2.639 -15.766 1.00 65.88 93 ALA A C 1
ATOM 777 O O . ALA A 1 93 ? 14.390 -2.796 -16.772 1.00 65.88 93 ALA A O 1
ATOM 778 N N . GLU A 1 94 ? 16.216 -3.303 -15.583 1.00 65.75 94 GLU A N 1
ATOM 779 C CA . GLU A 1 94 ? 16.641 -4.404 -16.445 1.00 65.75 94 GLU A CA 1
ATOM 780 C C . GLU A 1 94 ? 16.066 -5.717 -15.914 1.00 65.75 94 GLU A C 1
ATOM 782 O O . GLU A 1 94 ? 16.327 -6.117 -14.776 1.00 65.75 94 GLU A O 1
ATOM 787 N N . TYR A 1 95 ? 15.263 -6.405 -16.723 1.00 70.00 95 TYR A N 1
ATOM 788 C CA . TYR A 1 95 ? 14.688 -7.685 -16.328 1.00 70.00 95 TYR A CA 1
ATOM 789 C C . TYR A 1 95 ? 14.536 -8.637 -17.510 1.00 70.00 95 TYR A C 1
ATOM 791 O O . TYR A 1 95 ? 14.243 -8.250 -18.638 1.00 70.00 95 TYR A O 1
ATOM 799 N N . ASN A 1 96 ? 14.686 -9.931 -17.231 1.00 77.19 96 ASN A N 1
ATOM 800 C CA . ASN A 1 96 ? 14.330 -10.970 -18.187 1.00 77.19 96 ASN A CA 1
ATOM 801 C C . ASN A 1 96 ? 12.803 -11.127 -18.213 1.00 77.19 96 ASN A C 1
ATOM 803 O O . ASN A 1 96 ? 12.194 -11.420 -17.179 1.00 77.19 96 ASN A O 1
ATOM 807 N N . TYR A 1 97 ? 12.203 -10.965 -19.394 1.00 74.50 97 TYR A N 1
ATOM 808 C CA . TYR A 1 97 ? 10.753 -10.973 -19.588 1.00 74.50 97 TYR A CA 1
ATOM 809 C C . TYR A 1 97 ? 10.068 -12.213 -18.990 1.00 74.50 97 TYR A C 1
ATOM 811 O O . TYR A 1 97 ? 9.141 -12.089 -18.189 1.00 74.50 97 TYR A O 1
ATOM 819 N N . TRP A 1 98 ? 10.556 -13.413 -19.313 1.00 76.88 98 TRP A N 1
ATOM 820 C CA . TRP A 1 98 ? 9.936 -14.666 -18.876 1.00 76.88 98 TRP A CA 1
ATOM 821 C C . TRP A 1 98 ? 10.096 -14.903 -17.379 1.00 76.88 98 TRP A C 1
ATOM 823 O O . TRP A 1 98 ? 9.121 -15.228 -16.698 1.00 76.88 98 TRP A O 1
ATOM 833 N N . ARG A 1 99 ? 11.302 -14.681 -16.842 1.00 75.81 99 ARG A N 1
ATOM 834 C CA . ARG A 1 99 ? 11.559 -14.838 -15.401 1.00 75.81 99 ARG A CA 1
ATOM 835 C C . ARG A 1 99 ? 10.717 -13.861 -14.581 1.00 75.81 99 ARG A C 1
ATOM 837 O O . ARG A 1 99 ? 10.103 -14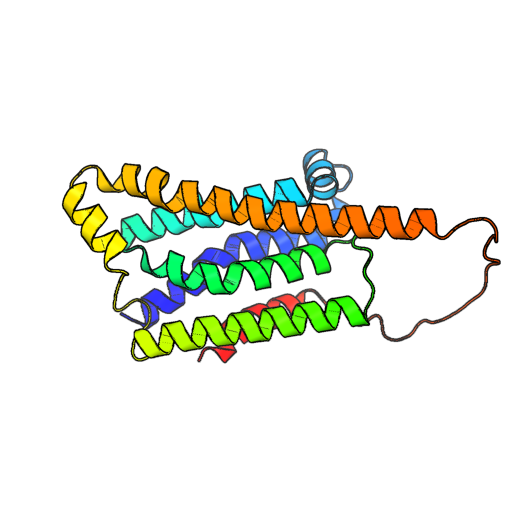.271 -13.601 1.00 75.81 99 ARG A O 1
ATOM 844 N N . SER A 1 100 ? 10.652 -12.599 -15.007 1.00 78.69 100 SER A N 1
ATOM 845 C CA . SER A 1 100 ? 9.864 -11.562 -14.335 1.00 78.69 100 SER A CA 1
ATOM 846 C C . SER A 1 100 ? 8.375 -11.909 -14.329 1.00 78.69 100 SER A C 1
ATOM 848 O O . SER A 1 100 ? 7.748 -11.909 -13.272 1.00 78.69 100 SER A O 1
ATOM 850 N N . ARG A 1 101 ? 7.818 -12.332 -15.473 1.00 80.38 101 ARG A N 1
ATOM 851 C CA . ARG A 1 101 ? 6.407 -12.736 -15.563 1.00 80.38 101 ARG A CA 1
ATOM 852 C C . ARG A 1 101 ? 6.057 -13.908 -14.651 1.00 80.38 101 ARG A C 1
ATOM 854 O O . ARG A 1 101 ? 5.012 -13.868 -14.009 1.00 80.38 101 ARG A O 1
ATOM 861 N N . VAL A 1 102 ? 6.914 -14.926 -14.568 1.00 84.19 102 VAL A N 1
ATOM 862 C CA . VAL A 1 102 ? 6.687 -16.067 -13.665 1.00 84.19 102 VAL A CA 1
ATOM 863 C C . VAL A 1 102 ? 6.679 -15.609 -12.206 1.00 84.19 102 VAL A C 1
ATOM 865 O O . VAL A 1 102 ? 5.778 -15.987 -11.461 1.00 84.19 102 VAL A O 1
ATOM 868 N N . VAL A 1 103 ? 7.625 -14.753 -11.804 1.00 83.38 103 VAL A N 1
ATOM 869 C CA . VAL A 1 103 ? 7.672 -14.201 -10.440 1.00 83.38 103 VAL A CA 1
ATOM 870 C C . VAL A 1 103 ? 6.422 -13.376 -10.137 1.00 83.38 103 VAL A C 1
ATOM 872 O O . VAL A 1 103 ? 5.804 -13.583 -9.096 1.00 83.38 103 VAL A O 1
ATOM 875 N N . VAL A 1 104 ? 6.003 -12.504 -11.058 1.00 84.06 104 VAL A N 1
ATOM 876 C CA . VAL A 1 104 ? 4.773 -11.708 -10.929 1.00 84.06 104 VAL A CA 1
ATOM 877 C C . VAL A 1 104 ? 3.571 -12.627 -10.701 1.00 84.06 104 VAL A C 1
ATOM 879 O O . VAL A 1 104 ? 2.841 -12.443 -9.731 1.00 84.06 104 VAL A O 1
ATOM 882 N N . VAL A 1 105 ? 3.392 -13.655 -11.537 1.00 84.12 105 VAL A N 1
ATOM 883 C CA . VAL A 1 105 ? 2.280 -14.614 -11.412 1.00 84.12 105 VAL A CA 1
ATOM 884 C C . VAL A 1 105 ? 2.335 -15.384 -10.091 1.00 84.12 105 VAL A C 1
ATOM 886 O O . VAL A 1 105 ? 1.308 -15.548 -9.441 1.00 84.12 105 VAL A O 1
ATOM 889 N N . LEU A 1 106 ? 3.511 -15.833 -9.653 1.00 85.00 106 LEU A N 1
ATOM 890 C CA . LEU A 1 106 ? 3.649 -16.537 -8.375 1.00 85.00 106 LEU A CA 1
ATOM 891 C C . LEU A 1 106 ? 3.296 -15.639 -7.186 1.00 85.00 106 LEU A C 1
ATOM 893 O O . LEU A 1 106 ? 2.599 -16.083 -6.274 1.00 85.00 106 LEU A O 1
ATOM 897 N N . VAL A 1 107 ? 3.725 -14.376 -7.215 1.00 84.94 107 VAL A N 1
ATOM 898 C CA . VAL A 1 107 ? 3.374 -13.383 -6.192 1.00 84.94 107 VAL A CA 1
ATOM 899 C C . VAL A 1 107 ? 1.869 -13.115 -6.193 1.00 84.94 107 VAL A C 1
ATOM 901 O O . VAL A 1 107 ? 1.267 -13.053 -5.122 1.00 84.94 107 VAL A O 1
ATOM 904 N N . TRP A 1 108 ? 1.237 -13.059 -7.367 1.00 84.94 108 TRP A N 1
ATOM 905 C CA . TRP A 1 108 ? -0.219 -12.981 -7.500 1.00 84.94 108 TRP A CA 1
ATOM 906 C C . TRP A 1 108 ? -0.936 -14.180 -6.883 1.00 84.94 108 TRP A C 1
ATOM 908 O O . TRP A 1 108 ? -1.843 -14.006 -6.072 1.00 84.94 108 TRP A O 1
ATOM 918 N N . VAL A 1 109 ? -0.521 -15.399 -7.228 1.00 86.69 109 VAL A N 1
ATOM 919 C CA . VAL A 1 109 ? -1.111 -16.633 -6.689 1.00 86.69 109 VAL A CA 1
ATOM 920 C C . VAL A 1 109 ? -0.951 -16.689 -5.169 1.00 86.69 109 VAL A C 1
ATOM 922 O O . VAL A 1 109 ? -1.892 -17.049 -4.457 1.00 86.69 109 VAL A O 1
ATOM 925 N N . TRP A 1 110 ? 0.218 -16.301 -4.660 1.00 87.25 110 TRP A N 1
ATOM 926 C CA . TRP A 1 110 ? 0.480 -16.217 -3.227 1.00 87.25 110 TRP A CA 1
ATOM 927 C C . TRP A 1 110 ? -0.426 -15.188 -2.540 1.00 87.25 110 TRP A C 1
ATOM 929 O O . TRP A 1 110 ? -1.044 -15.517 -1.525 1.00 87.25 110 TRP A O 1
ATOM 939 N N . ALA A 1 111 ? -0.568 -13.991 -3.116 1.00 84.44 111 ALA A N 1
ATOM 940 C CA . ALA A 1 111 ? -1.425 -12.939 -2.579 1.00 84.44 111 ALA A CA 1
ATOM 941 C C . ALA A 1 111 ? -2.889 -13.393 -2.539 1.00 84.44 111 ALA A C 1
ATOM 943 O O . ALA A 1 111 ? -3.503 -13.376 -1.476 1.00 84.44 111 ALA A O 1
ATOM 944 N N . ILE A 1 112 ? -3.411 -13.928 -3.650 1.00 84.00 112 ILE A N 1
ATOM 945 C CA . ILE A 1 112 ? -4.782 -14.458 -3.744 1.00 84.00 112 ILE A CA 1
ATOM 946 C C . ILE A 1 112 ? -5.017 -15.550 -2.696 1.00 84.00 112 ILE A C 1
ATOM 948 O O . ILE A 1 112 ? -6.035 -15.535 -2.001 1.00 84.00 112 ILE A O 1
ATOM 952 N N . ARG A 1 113 ? -4.070 -16.483 -2.536 1.00 87.31 113 ARG A N 1
ATOM 953 C CA . ARG A 1 113 ? -4.157 -17.541 -1.520 1.00 87.31 113 ARG A CA 1
ATOM 954 C C . ARG A 1 113 ? -4.266 -16.953 -0.110 1.00 87.31 113 ARG A C 1
ATOM 956 O O . ARG A 1 113 ? -5.083 -17.431 0.680 1.00 87.31 113 ARG A O 1
ATOM 963 N N . LEU A 1 114 ? -3.444 -15.957 0.220 1.00 83.06 114 LEU A N 1
ATOM 964 C CA . LEU A 1 114 ? -3.421 -15.341 1.547 1.00 83.06 114 LEU A CA 1
ATOM 965 C C . LEU A 1 114 ? -4.706 -14.548 1.816 1.00 83.06 114 LEU A C 1
ATOM 967 O O . LEU A 1 114 ? -5.339 -14.739 2.856 1.00 83.06 114 LEU A O 1
ATOM 971 N N . THR A 1 115 ? -5.142 -13.746 0.845 1.00 81.31 115 THR A N 1
ATOM 972 C CA . THR A 1 115 ? -6.375 -12.958 0.920 1.00 81.31 115 THR A CA 1
ATOM 973 C C . THR A 1 115 ? -7.609 -13.853 1.042 1.00 81.31 115 THR A C 1
ATOM 975 O O . THR A 1 115 ? -8.467 -13.611 1.888 1.00 81.31 115 THR A O 1
ATOM 978 N N . HIS A 1 116 ? -7.684 -14.952 0.288 1.00 82.38 116 HIS A N 1
ATOM 979 C CA . HIS A 1 116 ? -8.780 -15.915 0.412 1.00 82.38 116 HIS A CA 1
ATOM 980 C C . HIS A 1 116 ? -8.813 -16.598 1.791 1.00 82.38 116 HIS A C 1
ATOM 982 O O . HIS A 1 116 ? -9.884 -16.759 2.378 1.00 82.38 116 HIS A O 1
ATOM 988 N N . ASN A 1 117 ? -7.653 -16.961 2.349 1.00 84.31 117 ASN A N 1
ATOM 989 C CA . ASN A 1 117 ? -7.585 -17.513 3.706 1.00 84.31 117 ASN A CA 1
ATOM 990 C C . ASN A 1 117 ? -8.063 -16.501 4.760 1.00 84.31 117 ASN A C 1
ATOM 992 O O . ASN A 1 117 ? -8.759 -16.883 5.705 1.00 84.31 117 ASN A O 1
ATOM 996 N N . TYR A 1 118 ? -7.731 -15.222 4.576 1.00 79.50 118 TYR A N 1
ATOM 997 C CA . TYR A 1 118 ? -8.204 -14.132 5.422 1.00 79.50 118 TYR A CA 1
ATOM 998 C C . TYR A 1 118 ? -9.731 -13.966 5.332 1.00 79.50 118 TYR A C 1
ATOM 1000 O O . TYR A 1 118 ? -10.421 -14.094 6.345 1.00 79.50 118 TYR A O 1
ATOM 1008 N N . PHE A 1 119 ? -10.294 -13.823 4.128 1.00 79.50 119 PHE A N 1
ATOM 1009 C CA . PHE A 1 119 ? -11.746 -13.673 3.947 1.00 79.50 119 PHE A CA 1
ATOM 1010 C C . PHE A 1 119 ? -12.547 -14.875 4.445 1.00 79.50 119 PHE A C 1
ATOM 1012 O O . PHE A 1 119 ? -13.615 -14.706 5.042 1.00 79.50 119 PHE A O 1
ATOM 1019 N N . ARG A 1 120 ? -12.021 -16.094 4.277 1.00 81.75 120 ARG A N 1
ATOM 1020 C CA . ARG A 1 120 ? -12.631 -17.303 4.841 1.00 81.75 120 ARG A CA 1
ATOM 1021 C C . ARG A 1 120 ? -12.719 -17.227 6.369 1.00 81.75 120 ARG A C 1
ATOM 1023 O O . ARG A 1 120 ? -13.757 -17.572 6.931 1.00 81.75 120 ARG A O 1
ATOM 1030 N N . ARG A 1 121 ? -11.661 -16.760 7.046 1.00 78.69 121 ARG A N 1
ATOM 1031 C CA . ARG A 1 121 ? -11.646 -16.567 8.512 1.00 78.69 121 ARG A CA 1
ATOM 1032 C C . ARG A 1 121 ? -12.651 -15.502 8.960 1.00 78.69 121 ARG A C 1
ATOM 1034 O O . ARG A 1 121 ? -13.222 -15.634 10.047 1.00 78.69 121 ARG A O 1
ATOM 1041 N N . GLU A 1 122 ? -12.866 -14.475 8.145 1.00 75.44 122 GLU A N 1
ATOM 1042 C CA . GLU A 1 122 ? -13.793 -13.372 8.431 1.00 75.44 122 GLU A CA 1
ATOM 1043 C C . GLU A 1 122 ? -15.231 -13.618 7.948 1.00 75.44 122 GLU A C 1
ATOM 1045 O O . GLU A 1 122 ? -16.076 -12.734 8.060 1.00 75.44 122 GLU A O 1
ATOM 1050 N N . LYS A 1 123 ? -15.547 -14.820 7.441 1.00 78.38 123 LYS A N 1
ATOM 1051 C CA . LYS A 1 123 ? -16.866 -15.150 6.867 1.00 78.38 123 LYS A CA 1
ATOM 1052 C C . LYS A 1 123 ? -17.312 -14.132 5.803 1.00 78.38 123 LYS A C 1
ATOM 1054 O O . LYS A 1 123 ? -18.492 -13.793 5.737 1.00 78.38 123 LYS A O 1
ATOM 1059 N N . TRP A 1 124 ? -16.367 -13.642 4.995 1.00 71.81 124 TRP A N 1
ATOM 1060 C CA . TRP A 1 124 ? -16.599 -12.637 3.946 1.00 71.81 124 TRP A CA 1
ATOM 1061 C C . TRP A 1 124 ? -17.108 -11.275 4.451 1.00 71.81 124 TRP A C 1
ATOM 1063 O O . TRP A 1 124 ? -17.652 -10.483 3.684 1.00 71.81 124 TRP A O 1
ATOM 1073 N N . GLN A 1 125 ? -16.924 -10.974 5.738 1.00 71.50 125 GLN A N 1
ATOM 1074 C CA . GLN A 1 125 ? -17.279 -9.683 6.318 1.00 71.50 125 GLN A CA 1
ATOM 1075 C C . GLN A 1 125 ? -16.035 -8.805 6.446 1.00 71.50 125 GLN A C 1
ATOM 1077 O O . GLN A 1 125 ? -15.157 -9.096 7.244 1.00 71.50 125 GLN A O 1
ATOM 1082 N N . TRP A 1 126 ? -15.980 -7.707 5.695 1.00 64.81 126 TRP A N 1
ATOM 1083 C CA . TRP A 1 126 ? -14.826 -6.805 5.667 1.00 64.81 126 TRP A CA 1
ATOM 1084 C C . TRP A 1 126 ? -14.590 -6.090 7.003 1.00 64.81 126 TRP A C 1
ATOM 1086 O O . TRP A 1 126 ? -15.367 -5.200 7.382 1.00 64.81 126 TRP A O 1
ATOM 1096 N N . GLY A 1 127 ? -13.494 -6.434 7.689 1.00 64.88 127 GLY A N 1
ATOM 1097 C CA . GLY A 1 127 ? -13.060 -5.741 8.905 1.00 64.88 127 GLY A CA 1
ATOM 1098 C C . GLY A 1 127 ? -14.059 -5.889 10.052 1.00 64.88 127 GLY A C 1
ATOM 1099 O O . GLY A 1 127 ? -14.187 -4.997 10.888 1.00 64.88 127 GLY A O 1
ATOM 1100 N N . ALA A 1 128 ? -14.828 -6.983 10.059 1.00 64.94 128 ALA A N 1
ATOM 1101 C CA . ALA A 1 128 ? -15.813 -7.252 11.104 1.00 64.94 128 ALA A CA 1
ATOM 1102 C C . ALA A 1 128 ? -15.177 -7.803 12.385 1.00 64.94 128 ALA A C 1
ATOM 1104 O O . ALA A 1 128 ? -15.800 -7.754 13.447 1.00 64.94 128 A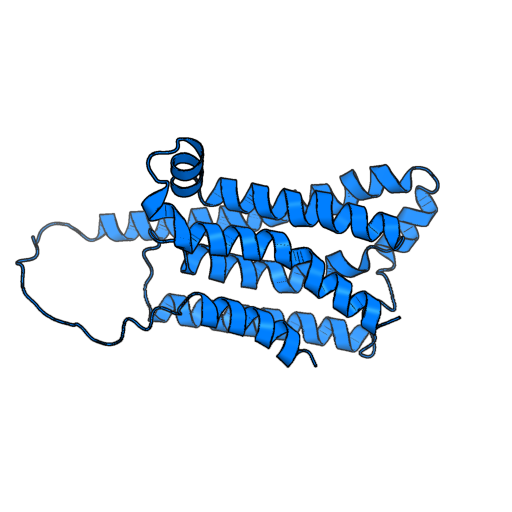LA A O 1
ATOM 1105 N N . ARG A 1 129 ? -13.953 -8.336 12.298 1.00 67.19 129 ARG A N 1
ATOM 1106 C CA . ARG A 1 129 ? -13.228 -8.871 13.446 1.00 67.19 129 ARG A CA 1
ATOM 1107 C C . ARG A 1 129 ? -11.763 -8.461 13.380 1.00 67.19 129 ARG A C 1
ATOM 1109 O O . ARG A 1 129 ? -11.021 -8.966 12.555 1.00 67.19 129 ARG A O 1
ATOM 1116 N N . GLU A 1 130 ? -11.362 -7.569 14.277 1.00 73.38 130 GLU A N 1
ATOM 1117 C CA . GLU A 1 130 ? -9.949 -7.263 14.496 1.00 73.38 130 GLU A CA 1
ATOM 1118 C C . GLU A 1 130 ? -9.225 -8.491 15.064 1.00 73.38 130 GLU A C 1
ATOM 1120 O O . GLU A 1 130 ? -9.828 -9.330 15.750 1.00 73.38 130 GLU A O 1
ATOM 1125 N N . ASP A 1 131 ? -7.930 -8.615 14.774 1.00 76.81 131 ASP A N 1
ATOM 1126 C CA . ASP A 1 131 ? -7.135 -9.658 15.393 1.00 76.81 131 ASP A CA 1
ATOM 1127 C C . ASP A 1 131 ? -7.016 -9.442 16.904 1.00 76.81 131 ASP A C 1
ATOM 1129 O O . ASP A 1 131 ? -6.778 -8.337 17.399 1.00 76.81 131 ASP A O 1
ATOM 1133 N N . TRP A 1 132 ? -7.139 -10.539 17.647 1.00 76.75 132 TRP A N 1
ATOM 1134 C CA . TRP A 1 132 ? -7.204 -10.522 19.107 1.00 76.75 132 TRP A CA 1
ATOM 1135 C C . TRP A 1 132 ? -5.953 -9.902 19.739 1.00 76.75 132 TRP A C 1
ATOM 1137 O O . TRP A 1 132 ? -6.050 -9.326 20.815 1.00 76.75 132 TRP A O 1
ATOM 1147 N N . ARG A 1 133 ? -4.801 -9.975 19.056 1.00 80.75 133 ARG A N 1
ATOM 1148 C CA . ARG A 1 133 ? -3.531 -9.368 19.482 1.00 80.75 133 ARG A CA 1
ATOM 1149 C C . ARG A 1 133 ? -3.660 -7.860 19.678 1.00 80.75 133 ARG A C 1
ATOM 1151 O O . ARG A 1 133 ? -3.179 -7.331 20.674 1.00 80.75 133 ARG A O 1
ATOM 1158 N N . PHE A 1 134 ? -4.325 -7.174 18.748 1.00 79.19 134 PHE A N 1
ATOM 1159 C CA . PHE A 1 134 ? -4.520 -5.729 18.833 1.00 79.19 134 PHE A CA 1
ATOM 1160 C C . PHE A 1 134 ? -5.564 -5.384 19.886 1.00 79.19 134 PHE A C 1
ATOM 1162 O O . PHE A 1 134 ? -5.341 -4.480 20.683 1.00 79.19 134 PHE A O 1
ATOM 1169 N N . THR A 1 135 ? -6.651 -6.156 19.960 1.00 79.75 135 THR A N 1
ATOM 1170 C CA . THR A 1 135 ? -7.675 -5.972 20.997 1.00 79.75 135 THR A CA 1
ATOM 1171 C C . THR A 1 135 ? -7.102 -6.168 22.404 1.00 79.75 135 THR A C 1
ATOM 1173 O O . THR A 1 135 ? -7.424 -5.407 23.315 1.00 79.75 135 THR A O 1
ATOM 1176 N N . ASP A 1 136 ? -6.241 -7.166 22.596 1.00 83.69 136 ASP A N 1
ATOM 1177 C CA . ASP A 1 136 ? -5.597 -7.441 23.879 1.00 83.69 136 ASP A CA 1
ATOM 1178 C C . ASP A 1 136 ? -4.565 -6.360 24.233 1.00 83.69 136 ASP A C 1
ATOM 1180 O O . ASP A 1 136 ? -4.596 -5.801 25.329 1.00 83.69 136 ASP A O 1
ATOM 1184 N N . MET A 1 137 ? -3.730 -5.952 23.273 1.00 79.25 137 MET A N 1
ATOM 1185 C CA . MET A 1 137 ? -2.755 -4.876 23.476 1.00 79.25 137 MET A CA 1
ATOM 1186 C C . MET A 1 137 ? -3.428 -3.521 23.752 1.00 79.25 137 MET A C 1
ATOM 1188 O O . MET A 1 137 ? -2.953 -2.766 24.605 1.00 79.25 137 MET A O 1
ATOM 1192 N N . ALA A 1 138 ? -4.561 -3.241 23.099 1.00 81.38 138 ALA A N 1
ATOM 1193 C CA . ALA A 1 138 ? -5.383 -2.061 23.346 1.00 81.38 138 ALA A CA 1
ATOM 1194 C C . ALA A 1 138 ? -5.988 -2.071 24.755 1.00 81.38 138 ALA A C 1
ATOM 1196 O O . ALA A 1 138 ? -5.989 -1.040 25.428 1.00 81.38 138 ALA A O 1
ATOM 1197 N N . ARG A 1 139 ? -6.443 -3.234 25.242 1.00 81.50 139 ARG A N 1
ATOM 1198 C CA . ARG A 1 139 ? -6.921 -3.389 26.627 1.00 81.50 139 ARG A CA 1
ATOM 1199 C C . ARG A 1 139 ? -5.808 -3.158 27.644 1.00 81.50 139 ARG A C 1
ATOM 1201 O O . ARG A 1 139 ? -6.049 -2.489 28.643 1.00 81.50 139 ARG A O 1
ATOM 1208 N N . GLN A 1 140 ? -4.606 -3.667 27.380 1.00 83.94 140 GLN A N 1
ATOM 1209 C CA . GLN A 1 140 ? -3.457 -3.501 28.275 1.00 83.94 140 GLN A CA 1
ATOM 1210 C C . GLN A 1 140 ? -2.954 -2.047 28.331 1.00 83.94 140 GLN A C 1
ATOM 1212 O O . GLN A 1 140 ? -2.582 -1.571 29.400 1.00 83.94 140 GLN A O 1
ATOM 1217 N N . HIS A 1 141 ? -2.958 -1.326 27.203 1.00 80.75 141 HIS A N 1
ATOM 1218 C CA . HIS A 1 141 ? -2.366 0.018 27.107 1.00 80.75 141 HIS A CA 1
ATOM 1219 C C . HIS A 1 141 ? -3.377 1.169 27.191 1.00 80.75 141 HIS A C 1
ATOM 1221 O O . HIS A 1 141 ? -2.965 2.329 27.293 1.00 80.75 141 HIS A O 1
ATOM 1227 N N . GLY A 1 142 ? -4.681 0.873 27.189 1.00 80.94 142 GLY A N 1
ATOM 1228 C CA . GLY A 1 142 ? -5.772 1.802 27.487 1.00 80.94 142 GLY A CA 1
ATOM 1229 C C . GLY A 1 142 ? -5.599 3.185 26.854 1.00 80.94 142 GLY A C 1
ATOM 1230 O O . GLY A 1 142 ? -5.638 3.348 25.638 1.00 80.94 142 GLY A O 1
ATOM 1231 N N . LYS A 1 143 ? -5.377 4.204 27.693 1.00 76.00 143 LYS A N 1
ATOM 1232 C CA . LYS A 1 143 ? -5.275 5.615 27.280 1.00 76.00 143 LYS A CA 1
ATOM 1233 C C . LYS A 1 143 ? -4.019 5.932 26.448 1.00 76.00 143 LYS A C 1
ATOM 1235 O O . LYS A 1 143 ? -4.033 6.879 25.668 1.00 76.00 143 LYS A O 1
ATOM 1240 N N . ASN A 1 144 ? -2.965 5.124 26.571 1.00 84.00 144 ASN A N 1
ATOM 1241 C CA . ASN A 1 144 ? -1.705 5.290 25.837 1.00 84.00 144 ASN A CA 1
ATOM 1242 C C . ASN A 1 144 ? -1.702 4.545 24.492 1.00 84.00 144 ASN A C 1
ATOM 1244 O O . ASN A 1 144 ? -0.714 4.601 23.756 1.00 84.00 144 ASN A O 1
ATOM 1248 N N . TRP A 1 145 ? -2.803 3.868 24.150 1.00 80.56 145 TRP A N 1
ATOM 1249 C CA . TRP A 1 145 ? -2.928 3.054 22.943 1.00 80.56 145 TRP A CA 1
ATOM 1250 C C . TRP A 1 145 ? -2.579 3.800 21.652 1.00 80.56 145 TRP A C 1
ATOM 1252 O O . TRP A 1 145 ? -1.986 3.217 20.749 1.00 80.56 145 TRP A O 1
ATOM 1262 N N . TRP A 1 146 ? -2.870 5.100 21.572 1.00 81.50 146 TRP A N 1
ATOM 1263 C CA . TRP A 1 146 ? -2.497 5.925 20.419 1.00 81.50 146 TRP A CA 1
ATOM 1264 C C . TRP A 1 146 ? -1.004 5.803 20.109 1.00 81.50 146 TRP A C 1
ATOM 1266 O O . TRP A 1 146 ? -0.639 5.506 18.971 1.00 81.50 146 TRP A O 1
ATOM 1276 N N . TRP A 1 147 ? -0.121 6.083 21.073 1.00 83.12 147 TRP A N 1
ATOM 1277 C CA . TRP A 1 147 ? 1.322 6.134 20.800 1.00 83.12 147 TRP A CA 1
ATOM 1278 C C . TRP A 1 147 ? 1.902 4.722 20.742 1.00 83.12 147 TRP A C 1
ATOM 1280 O O . TRP A 1 147 ? 2.777 4.444 19.926 1.00 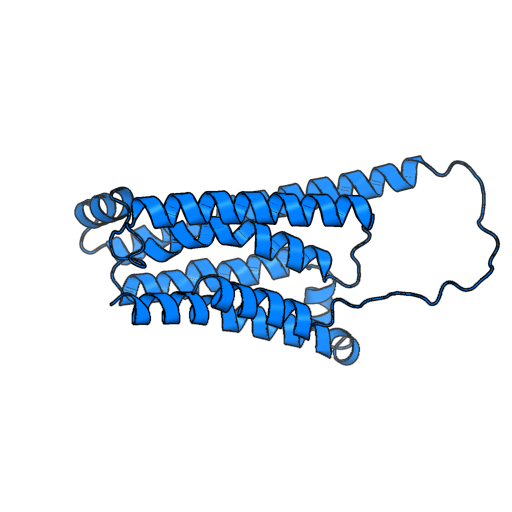83.12 147 TRP A O 1
ATOM 1290 N N . VAL A 1 148 ? 1.362 3.805 21.548 1.00 82.31 148 VAL A N 1
ATOM 1291 C CA . VAL A 1 148 ? 1.771 2.395 21.543 1.00 82.31 148 VAL A CA 1
ATOM 1292 C C . VAL A 1 148 ? 1.435 1.723 20.215 1.00 82.31 148 VAL A C 1
ATOM 1294 O O . VAL A 1 148 ? 2.263 0.985 19.699 1.00 82.31 148 VAL A O 1
ATOM 1297 N N . SER A 1 149 ? 0.279 2.006 19.612 1.00 82.00 149 SER A N 1
ATOM 1298 C CA . SER A 1 149 ? -0.058 1.476 18.284 1.00 82.00 149 SER A CA 1
ATOM 1299 C C . SER A 1 149 ? 0.908 1.992 17.215 1.00 82.00 149 SER A C 1
ATOM 1301 O O . SER A 1 149 ? 1.385 1.204 16.400 1.00 82.00 149 SER A O 1
ATOM 1303 N N . PHE A 1 150 ? 1.291 3.273 17.262 1.00 83.31 150 PHE A N 1
ATOM 1304 C CA . PHE A 1 150 ? 2.287 3.831 16.343 1.00 83.31 150 PHE A CA 1
ATOM 1305 C C . PHE A 1 150 ? 3.642 3.113 16.444 1.00 83.31 150 PHE A C 1
ATOM 1307 O O . PHE A 1 150 ? 4.170 2.633 15.442 1.00 83.31 150 PHE A O 1
ATOM 1314 N N . PHE A 1 151 ? 4.193 2.985 17.655 1.00 83.62 151 PHE A N 1
ATOM 1315 C CA . PHE A 1 151 ? 5.517 2.385 17.856 1.00 83.62 151 PHE A CA 1
ATOM 1316 C C . PHE A 1 151 ? 5.519 0.853 17.773 1.00 83.62 151 PHE A C 1
ATOM 1318 O O . PHE A 1 151 ? 6.415 0.264 17.174 1.00 83.62 151 PHE A O 1
ATOM 1325 N N . GLY A 1 152 ? 4.527 0.206 18.374 1.00 77.00 152 GLY A N 1
ATOM 1326 C CA . GLY A 1 152 ? 4.462 -1.246 18.520 1.00 77.00 152 GLY A CA 1
ATOM 1327 C C . GLY A 1 152 ? 3.869 -1.968 17.317 1.00 77.00 152 GLY A C 1
ATOM 1328 O O . GLY A 1 152 ? 4.190 -3.130 17.097 1.00 77.00 152 GLY A O 1
ATOM 1329 N N . VAL A 1 153 ? 3.026 -1.303 16.524 1.00 80.50 153 VAL A N 1
ATOM 1330 C CA . VAL A 1 153 ? 2.400 -1.923 15.351 1.00 80.50 153 VAL A CA 1
ATOM 1331 C C . VAL A 1 153 ? 2.979 -1.337 14.072 1.00 80.50 153 VAL A C 1
ATOM 1333 O O . VAL A 1 153 ? 3.605 -2.059 13.300 1.00 80.50 153 VAL A O 1
ATOM 1336 N N . TYR A 1 154 ? 2.842 -0.028 13.863 1.00 82.94 154 TYR A N 1
ATOM 1337 C CA . TYR A 1 154 ? 3.196 0.599 12.586 1.00 82.94 154 TYR A CA 1
ATOM 1338 C C . TYR A 1 154 ? 4.710 0.690 12.344 1.00 82.94 154 TYR A C 1
ATOM 1340 O O . TYR A 1 154 ? 5.187 0.318 11.272 1.00 82.94 154 TYR A O 1
ATOM 1348 N N . LEU A 1 155 ? 5.496 1.085 13.345 1.00 82.25 155 LEU A N 1
ATOM 1349 C CA . LEU A 1 155 ? 6.952 1.187 13.189 1.00 82.25 155 LEU A CA 1
ATOM 1350 C C . LEU A 1 155 ? 7.634 -0.173 12.993 1.00 82.25 155 LEU A C 1
ATOM 1352 O O . LEU A 1 155 ? 8.563 -0.290 12.193 1.00 82.25 155 LEU A O 1
ATOM 1356 N N . ILE A 1 156 ? 7.149 -1.222 13.660 1.00 82.94 156 ILE A N 1
ATOM 1357 C CA . ILE A 1 156 ? 7.650 -2.588 13.437 1.00 82.94 156 ILE A CA 1
ATOM 1358 C C . ILE A 1 156 ? 7.304 -3.053 12.015 1.00 82.94 156 ILE A C 1
ATOM 1360 O O . ILE A 1 156 ? 8.151 -3.619 11.319 1.00 82.94 156 ILE A O 1
ATOM 1364 N N . GLN A 1 157 ? 6.098 -2.729 11.545 1.00 80.38 157 GLN A N 1
ATOM 1365 C CA . GLN A 1 157 ? 5.649 -2.994 10.179 1.00 80.38 157 GLN A CA 1
ATOM 1366 C C . GLN A 1 157 ? 6.557 -2.337 9.124 1.00 80.38 157 GLN A C 1
ATOM 1368 O O . GLN A 1 157 ? 6.844 -2.923 8.070 1.00 80.38 157 GLN A O 1
ATOM 1373 N N . GLN A 1 158 ? 7.057 -1.132 9.417 1.00 80.94 158 GLN A N 1
ATOM 1374 C CA . GLN A 1 158 ? 8.030 -0.444 8.572 1.00 80.94 158 GLN A CA 1
ATOM 1375 C C . GLN A 1 158 ? 9.345 -1.223 8.474 1.00 80.94 158 GLN A C 1
ATOM 1377 O O . GLN A 1 158 ? 9.934 -1.284 7.394 1.00 80.94 158 GLN A O 1
ATOM 1382 N N . GLY A 1 159 ? 9.799 -1.836 9.569 1.00 79.44 159 GLY A N 1
ATOM 1383 C CA . GLY A 1 159 ? 10.997 -2.676 9.583 1.00 79.44 159 GLY A CA 1
ATOM 1384 C C . GLY A 1 159 ? 10.871 -3.879 8.649 1.00 79.44 159 GLY A C 1
ATOM 1385 O O . GLY A 1 159 ? 11.769 -4.137 7.848 1.00 79.44 159 GLY A O 1
ATOM 1386 N N . THR A 1 160 ? 9.732 -4.578 8.671 1.00 79.31 160 THR A N 1
ATOM 1387 C CA . THR A 1 160 ? 9.544 -5.722 7.767 1.00 79.31 160 THR A CA 1
ATOM 1388 C C . THR A 1 160 ? 9.418 -5.301 6.305 1.00 79.31 160 THR A C 1
ATOM 1390 O O . THR A 1 160 ? 9.964 -5.966 5.425 1.00 79.31 160 THR A O 1
ATOM 1393 N N . THR A 1 161 ? 8.765 -4.170 6.033 1.00 75.69 161 THR A N 1
ATOM 1394 C CA . THR A 1 161 ? 8.676 -3.622 4.669 1.00 75.69 161 THR A CA 1
ATOM 1395 C C . THR A 1 161 ? 10.059 -3.241 4.128 1.00 75.69 161 THR A C 1
ATOM 1397 O O . THR A 1 161 ? 10.385 -3.587 2.992 1.00 75.69 161 THR A O 1
ATOM 1400 N N . HIS A 1 162 ? 10.914 -2.621 4.952 1.00 79.62 162 HIS A N 1
ATOM 1401 C CA . HIS A 1 162 ? 12.315 -2.372 4.592 1.00 79.62 162 HIS A CA 1
ATOM 1402 C C . HIS A 1 162 ? 13.076 -3.667 4.298 1.00 79.62 162 HIS A C 1
ATOM 1404 O O . HIS A 1 162 ? 13.861 -3.694 3.355 1.00 79.62 162 HIS A O 1
ATOM 1410 N N . GLY A 1 163 ? 12.833 -4.735 5.065 1.00 78.81 163 GLY A N 1
ATOM 1411 C CA . GLY A 1 163 ? 13.420 -6.053 4.812 1.00 78.81 163 GLY A CA 1
ATOM 1412 C C . GLY A 1 163 ? 13.050 -6.608 3.434 1.00 78.81 163 GLY A C 1
ATOM 1413 O O . GLY A 1 163 ? 13.926 -7.041 2.691 1.00 78.81 163 GLY A O 1
ATOM 1414 N N . PHE A 1 164 ? 11.777 -6.520 3.032 1.00 76.12 164 PHE A N 1
ATOM 1415 C CA . PHE A 1 164 ? 11.371 -6.914 1.676 1.00 76.12 164 PHE A CA 1
ATOM 1416 C C . PHE A 1 164 ? 12.050 -6.073 0.594 1.00 76.12 164 PHE A C 1
ATOM 1418 O O . PHE A 1 164 ? 12.501 -6.610 -0.417 1.00 76.12 164 PHE A O 1
ATOM 1425 N N . ILE A 1 165 ? 12.137 -4.757 0.796 1.00 77.00 165 ILE A N 1
ATOM 1426 C CA . ILE A 1 165 ? 12.784 -3.853 -0.160 1.00 77.00 165 ILE A CA 1
ATOM 1427 C C . ILE A 1 165 ? 14.291 -4.142 -0.259 1.00 77.00 165 ILE A C 1
ATOM 1429 O O . ILE A 1 165 ? 14.834 -4.141 -1.367 1.00 77.00 165 ILE A O 1
ATOM 1433 N N . SER A 1 166 ? 14.963 -4.429 0.860 1.00 76.38 166 SER A N 1
ATOM 1434 C CA . SER A 1 166 ? 16.399 -4.730 0.873 1.00 76.38 166 SER A CA 1
ATOM 1435 C C . SER A 1 166 ? 16.715 -6.072 0.209 1.00 76.38 166 SER A C 1
ATOM 1437 O O . SER A 1 166 ? 17.685 -6.161 -0.543 1.00 76.38 166 SER A O 1
ATOM 1439 N N . GLU A 1 167 ? 15.871 -7.089 0.394 1.00 73.25 167 GLU A N 1
ATOM 1440 C CA . GLU A 1 167 ? 16.010 -8.374 -0.298 1.00 73.25 167 GLU A CA 1
ATOM 1441 C C . GLU A 1 167 ? 15.859 -8.216 -1.813 1.00 73.25 167 GLU A C 1
ATOM 1443 O O . GLU A 1 167 ? 16.672 -8.731 -2.587 1.00 73.25 167 GLU A O 1
ATOM 1448 N N . ILE A 1 168 ? 14.882 -7.421 -2.262 1.00 71.62 168 ILE A N 1
ATOM 1449 C CA . ILE A 1 168 ? 14.730 -7.108 -3.688 1.00 71.62 168 ILE A CA 1
ATOM 1450 C C . ILE A 1 168 ? 15.975 -6.379 -4.210 1.00 71.62 168 ILE A C 1
ATOM 1452 O O . ILE A 1 168 ? 16.478 -6.719 -5.282 1.00 71.62 168 ILE A O 1
ATOM 1456 N N . GLN A 1 169 ? 16.525 -5.426 -3.455 1.00 70.62 169 GLN A N 1
ATOM 1457 C CA . GLN A 1 169 ? 17.773 -4.751 -3.819 1.00 70.62 169 GLN A CA 1
ATOM 1458 C C . GLN A 1 169 ? 18.950 -5.734 -3.919 1.00 70.62 169 GLN A C 1
ATOM 1460 O O . GLN A 1 169 ? 19.717 -5.675 -4.882 1.00 70.62 169 GLN A O 1
ATOM 1465 N N . CYS A 1 170 ? 19.085 -6.654 -2.964 1.00 66.50 170 CYS A N 1
ATOM 1466 C CA . CYS A 1 170 ? 20.131 -7.676 -2.961 1.00 66.50 170 CYS A CA 1
ATOM 1467 C C . CYS A 1 170 ? 20.018 -8.592 -4.189 1.00 66.50 170 CYS A C 1
ATOM 1469 O O . CYS A 1 170 ? 21.010 -8.859 -4.875 1.00 66.50 170 CYS A O 1
ATOM 1471 N N . PHE A 1 171 ? 18.794 -8.999 -4.534 1.00 67.81 171 PHE A N 1
ATOM 1472 C CA . PHE A 1 171 ? 18.512 -9.790 -5.727 1.00 67.81 171 PHE A CA 1
ATOM 1473 C C . PHE A 1 171 ? 18.866 -9.042 -7.025 1.00 67.81 171 PHE A C 1
ATOM 1475 O O . PHE A 1 171 ? 19.507 -9.609 -7.913 1.00 67.81 171 PHE A O 1
ATOM 1482 N N . GLN A 1 172 ? 18.510 -7.759 -7.126 1.00 65.81 172 GLN A N 1
ATOM 1483 C CA . GLN A 1 172 ? 18.835 -6.911 -8.281 1.00 65.81 172 GLN A CA 1
ATOM 1484 C C . GLN A 1 172 ? 20.353 -6.709 -8.438 1.00 65.81 172 GLN A C 1
ATOM 1486 O O . GLN A 1 172 ? 20.889 -6.851 -9.538 1.00 65.81 172 GLN A O 1
ATOM 1491 N N . MET A 1 173 ? 21.069 -6.449 -7.338 1.00 62.94 173 MET A N 1
ATOM 1492 C CA . MET A 1 173 ? 22.533 -6.316 -7.336 1.00 62.94 173 MET A CA 1
ATOM 1493 C C . MET A 1 173 ? 23.230 -7.622 -7.736 1.00 62.94 173 MET A C 1
ATOM 1495 O O . MET A 1 173 ? 24.184 -7.600 -8.515 1.00 62.94 173 MET A O 1
ATOM 1499 N N . ARG A 1 174 ? 22.730 -8.769 -7.256 1.00 61.41 174 ARG A N 1
ATOM 1500 C CA . ARG A 1 174 ? 23.257 -10.090 -7.623 1.00 61.41 174 ARG A CA 1
ATOM 1501 C C . ARG A 1 174 ? 23.103 -10.373 -9.115 1.00 61.41 174 ARG A C 1
ATOM 1503 O O . ARG A 1 174 ? 24.052 -10.847 -9.732 1.00 61.41 174 ARG A O 1
ATOM 1510 N N . ASN A 1 175 ? 21.946 -10.055 -9.697 1.00 62.06 175 ASN A N 1
ATOM 1511 C CA . ASN A 1 175 ? 21.734 -10.224 -11.135 1.00 62.06 175 ASN A CA 1
ATOM 1512 C C . ASN A 1 175 ? 22.676 -9.323 -11.945 1.00 62.06 175 ASN A C 1
ATOM 1514 O O . ASN A 1 175 ? 23.292 -9.814 -12.881 1.00 62.06 175 ASN A O 1
ATOM 1518 N N . ARG A 1 176 ? 22.864 -8.058 -11.540 1.00 57.25 176 ARG A N 1
ATOM 1519 C CA . ARG A 1 176 ? 23.758 -7.106 -12.225 1.00 57.25 176 ARG A CA 1
ATOM 1520 C C . ARG A 1 176 ? 25.231 -7.550 -12.214 1.00 57.25 176 ARG A C 1
ATOM 1522 O O . ARG A 1 176 ? 25.926 -7.405 -13.213 1.00 57.25 176 ARG A O 1
ATOM 1529 N N . CYS A 1 177 ? 25.701 -8.121 -11.103 1.00 45.88 177 CYS A N 1
ATOM 1530 C CA . CYS A 1 177 ? 27.056 -8.675 -10.996 1.00 45.88 177 CYS A CA 1
ATOM 1531 C C . CYS A 1 177 ? 27.231 -9.943 -11.854 1.00 45.88 177 CYS A C 1
ATOM 1533 O O . CYS A 1 177 ? 28.261 -10.119 -12.502 1.00 45.88 177 CYS A O 1
ATOM 1535 N N . GLY A 1 178 ? 26.198 -10.792 -11.919 1.00 53.97 178 GLY A N 1
ATOM 1536 C CA . GLY A 1 178 ? 26.180 -11.973 -12.784 1.00 53.97 178 GLY A CA 1
ATOM 1537 C C . GLY A 1 178 ? 26.271 -11.633 -14.275 1.00 53.97 178 GLY A C 1
ATOM 1538 O O . GLY A 1 178 ? 26.979 -12.323 -15.000 1.00 53.97 178 GLY A O 1
ATOM 1539 N N . THR A 1 179 ? 25.632 -10.546 -14.723 1.00 52.78 179 THR A N 1
ATOM 1540 C CA . THR A 1 179 ? 25.739 -10.079 -16.116 1.00 52.78 179 THR A CA 1
ATOM 1541 C C . THR A 1 179 ? 27.154 -9.600 -16.457 1.00 52.78 179 THR A C 1
ATOM 1543 O O . THR A 1 179 ? 27.640 -9.885 -17.545 1.00 52.78 179 THR A O 1
ATOM 1546 N N . MET A 1 180 ? 27.850 -8.934 -15.524 1.00 48.31 180 MET A N 1
ATOM 1547 C CA . MET A 1 180 ? 29.232 -8.470 -15.747 1.00 48.31 180 MET A CA 1
ATOM 1548 C C . MET A 1 180 ? 30.271 -9.599 -15.734 1.00 48.31 180 MET A C 1
ATOM 1550 O O . MET A 1 180 ? 31.329 -9.462 -16.338 1.00 48.31 180 MET A O 1
ATOM 1554 N N . ALA A 1 181 ? 29.980 -10.730 -15.086 1.00 51.09 181 ALA A N 1
ATOM 1555 C CA . ALA A 1 181 ? 30.865 -11.895 -15.095 1.00 51.09 181 ALA A CA 1
ATOM 1556 C C . ALA A 1 181 ? 30.828 -12.681 -16.423 1.00 51.09 181 ALA A C 1
ATOM 1558 O O . ALA A 1 181 ? 31.659 -13.566 -16.624 1.00 51.09 181 ALA A O 1
ATOM 1559 N N . GLN A 1 182 ? 29.881 -12.380 -17.321 1.00 48.09 182 GLN A N 1
ATOM 1560 C CA . GLN A 1 182 ? 29.663 -13.136 -18.556 1.00 48.09 182 GLN A CA 1
ATOM 1561 C C . GLN A 1 182 ? 30.242 -12.470 -19.820 1.00 48.09 182 GLN A C 1
ATOM 1563 O O . GLN A 1 182 ? 30.104 -13.031 -20.904 1.00 48.09 182 GLN A O 1
ATOM 1568 N N . GLU A 1 183 ? 30.964 -11.347 -19.697 1.00 44.88 183 GLU A N 1
ATOM 1569 C CA . GLU A 1 183 ? 31.734 -10.758 -20.805 1.00 44.88 183 GLU A CA 1
ATOM 1570 C C . GLU A 1 183 ? 33.260 -10.892 -20.623 1.00 44.88 183 GLU A C 1
ATOM 1572 O O . GLU A 1 183 ? 33.936 -9.948 -20.211 1.00 44.88 183 GLU A O 1
ATOM 1577 N N . PRO A 1 184 ? 33.865 -12.016 -21.040 1.00 44.88 184 PRO A N 1
ATOM 1578 C CA . PRO A 1 184 ? 35.187 -12.011 -21.635 1.00 44.88 184 PRO A CA 1
ATOM 1579 C C . PRO A 1 184 ? 35.032 -12.070 -23.162 1.00 44.88 184 PRO A C 1
ATOM 1581 O O . PRO A 1 184 ? 34.994 -13.140 -23.757 1.00 44.88 184 PRO A O 1
ATOM 1584 N N . GLY A 1 185 ? 34.947 -10.888 -23.781 1.00 51.31 185 GLY A N 1
ATOM 1585 C CA . GLY A 1 185 ? 35.284 -10.659 -25.187 1.00 51.31 185 GLY A CA 1
A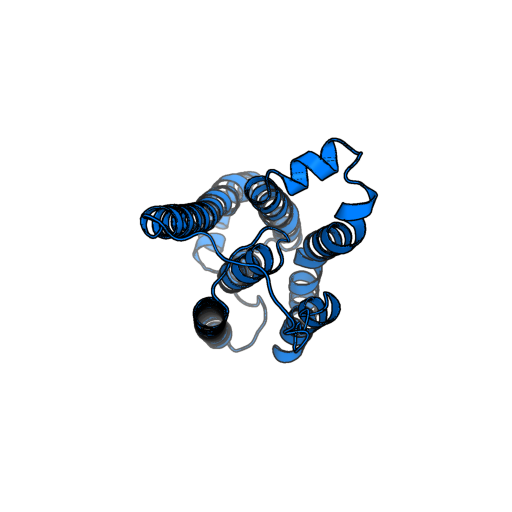TOM 1586 C C . GLY A 1 185 ? 34.276 -11.117 -26.243 1.00 51.31 185 GLY A C 1
ATOM 1587 O O . GLY A 1 185 ? 34.442 -12.182 -26.812 1.00 51.31 185 GLY A O 1
ATOM 1588 N N . THR A 1 186 ? 33.344 -10.239 -26.620 1.00 41.69 186 THR A N 1
ATOM 1589 C CA . THR A 1 186 ? 32.967 -10.001 -28.032 1.00 41.69 186 THR A CA 1
ATOM 1590 C C . THR A 1 186 ? 32.099 -8.748 -28.101 1.00 41.69 186 THR A C 1
ATOM 1592 O O . THR A 1 186 ? 31.008 -8.722 -27.545 1.00 41.69 186 THR A O 1
ATOM 1595 N N . ALA A 1 187 ? 32.577 -7.706 -28.782 1.00 41.44 187 ALA A N 1
ATOM 1596 C CA . ALA A 1 187 ? 31.785 -6.513 -29.071 1.00 41.44 187 ALA A CA 1
ATOM 1597 C C . ALA A 1 187 ? 30.561 -6.878 -29.937 1.00 41.44 187 ALA A C 1
ATOM 1599 O O . ALA A 1 187 ? 30.734 -7.605 -30.920 1.00 41.44 187 ALA A O 1
ATOM 1600 N N . PRO A 1 188 ? 29.345 -6.374 -29.655 1.00 44.06 188 PRO A N 1
ATOM 1601 C CA . PRO A 1 188 ? 28.226 -6.588 -30.556 1.00 44.06 188 PRO A CA 1
ATOM 1602 C C . PRO A 1 188 ? 28.276 -5.569 -31.704 1.00 44.06 188 PRO A C 1
ATOM 1604 O O . PRO A 1 188 ? 28.320 -4.357 -31.495 1.00 44.06 188 PRO A O 1
ATOM 1607 N N . ALA A 1 189 ? 28.270 -6.077 -32.938 1.00 34.84 189 ALA A N 1
ATOM 1608 C CA . ALA A 1 189 ? 28.014 -5.289 -34.140 1.00 34.84 189 ALA A CA 1
ATOM 1609 C C . ALA A 1 189 ? 26.577 -4.721 -34.117 1.00 34.84 189 ALA A C 1
ATOM 1611 O O . ALA A 1 189 ? 25.683 -5.355 -33.551 1.00 34.84 189 ALA A O 1
ATOM 1612 N N . PRO A 1 190 ? 26.305 -3.564 -34.747 1.00 58.75 190 PRO A N 1
ATOM 1613 C CA . PRO A 1 190 ? 24.954 -3.030 -34.815 1.00 58.75 190 PRO A CA 1
ATOM 1614 C C . PRO A 1 190 ? 24.199 -3.673 -35.984 1.00 58.75 190 PRO A C 1
ATOM 1616 O O . PRO A 1 190 ? 24.749 -3.764 -37.079 1.00 58.75 190 PRO A O 1
ATOM 1619 N N . SER A 1 191 ? 22.950 -4.102 -35.771 1.00 38.59 191 SER A N 1
ATOM 1620 C CA . SER A 1 191 ? 21.815 -4.060 -36.727 1.00 38.59 191 SER A CA 1
ATOM 1621 C C . SER A 1 191 ? 20.677 -5.006 -36.269 1.00 38.59 191 SER A C 1
ATOM 1623 O O . SER A 1 191 ? 20.847 -5.736 -35.295 1.00 38.59 191 SER A O 1
ATOM 1625 N N . PRO A 1 192 ? 19.489 -4.984 -36.900 1.00 50.41 192 PRO A N 1
ATOM 1626 C CA . PRO A 1 192 ? 18.460 -3.965 -36.723 1.00 50.41 192 PRO A CA 1
ATOM 1627 C C . PRO A 1 192 ? 17.095 -4.596 -36.356 1.00 50.41 192 PRO A C 1
ATOM 1629 O O . PRO A 1 192 ? 16.910 -5.807 -36.400 1.00 50.41 192 PRO A O 1
ATOM 1632 N N . SER A 1 193 ? 16.112 -3.745 -36.045 1.00 39.53 193 SER A N 1
ATOM 1633 C CA . SER A 1 193 ? 14.667 -4.030 -36.129 1.00 39.53 193 SER A CA 1
ATOM 1634 C C . SER A 1 193 ? 14.130 -5.280 -35.407 1.00 39.53 193 SER A C 1
ATOM 1636 O O . SER A 1 193 ? 13.956 -6.340 -35.998 1.00 39.53 193 SER A O 1
ATOM 1638 N N . MET A 1 194 ? 13.667 -5.086 -34.172 1.00 31.73 194 MET A N 1
ATOM 1639 C CA . MET A 1 194 ? 12.407 -5.695 -33.730 1.00 31.73 194 MET A CA 1
ATOM 1640 C C . MET A 1 194 ? 11.597 -4.650 -32.971 1.00 31.73 194 MET A C 1
ATOM 1642 O O . MET A 1 194 ? 11.451 -4.641 -31.753 1.00 31.73 194 MET A O 1
ATOM 1646 N N . GLU A 1 195 ? 11.058 -3.739 -33.765 1.00 41.94 195 GLU A N 1
ATOM 1647 C CA . GLU A 1 195 ? 9.777 -3.121 -33.493 1.00 41.94 195 GLU A CA 1
ATOM 1648 C C . GLU A 1 195 ? 8.729 -4.249 -33.501 1.00 41.94 195 GLU A C 1
ATOM 1650 O O . GLU A 1 195 ? 8.288 -4.694 -34.553 1.00 41.94 195 GLU A O 1
ATOM 1655 N N . SER A 1 196 ? 8.408 -4.836 -32.349 1.00 33.38 196 SER A N 1
ATOM 1656 C CA . SER A 1 196 ? 7.116 -5.507 -32.154 1.00 33.38 196 SER A CA 1
ATOM 1657 C C . SER A 1 196 ? 6.898 -5.869 -30.692 1.00 33.38 196 SER A C 1
ATOM 1659 O O . SER A 1 196 ? 7.719 -6.502 -30.036 1.00 33.38 196 SER A O 1
ATOM 1661 N N . ALA A 1 197 ? 5.730 -5.462 -30.204 1.00 29.80 197 ALA A N 1
ATOM 1662 C CA . ALA A 1 197 ? 5.165 -5.837 -28.917 1.00 29.80 197 ALA A CA 1
ATOM 1663 C C . ALA A 1 197 ? 5.921 -5.332 -27.678 1.00 29.80 197 ALA A C 1
ATOM 1665 O O . ALA A 1 197 ? 5.894 -5.955 -26.617 1.00 29.80 197 ALA A O 1
ATOM 1666 N N . GLY A 1 198 ? 6.438 -4.105 -27.752 1.00 31.12 198 GLY A N 1
ATOM 1667 C CA . GLY A 1 198 ? 6.403 -3.206 -26.603 1.00 31.12 198 GLY A CA 1
ATOM 1668 C C . GLY A 1 198 ? 4.949 -2.878 -26.275 1.00 31.12 198 GLY A C 1
ATOM 1669 O O . GLY A 1 198 ? 4.505 -1.749 -26.459 1.00 31.12 198 GLY A O 1
ATOM 1670 N N . MET A 1 199 ? 4.192 -3.868 -25.794 1.00 29.97 199 MET A N 1
ATOM 1671 C CA . MET A 1 199 ? 3.054 -3.598 -24.935 1.00 29.97 199 MET A CA 1
ATOM 1672 C C . MET A 1 199 ? 3.685 -3.024 -23.670 1.00 29.97 199 MET A C 1
ATOM 1674 O O . MET A 1 199 ? 3.923 -3.728 -22.690 1.00 29.97 199 MET A O 1
ATOM 1678 N N . MET A 1 200 ? 4.037 -1.733 -23.745 1.00 35.22 200 MET A N 1
ATOM 1679 C CA . MET A 1 200 ? 3.932 -0.827 -22.622 1.00 35.22 200 MET A CA 1
ATOM 1680 C C . MET A 1 200 ? 2.683 -1.307 -21.910 1.00 35.22 200 MET A C 1
ATOM 1682 O O . MET A 1 200 ? 1.586 -1.218 -22.470 1.00 35.22 200 MET A O 1
ATOM 1686 N N . LEU A 1 201 ? 2.849 -1.915 -20.737 1.00 38.44 201 LEU A N 1
ATOM 1687 C CA . LEU A 1 201 ? 1.753 -2.034 -19.802 1.00 38.44 201 LEU A CA 1
ATOM 1688 C C . LEU A 1 201 ? 1.474 -0.583 -19.435 1.00 38.44 201 LEU A C 1
ATOM 1690 O O . LEU A 1 201 ? 2.057 -0.012 -18.516 1.00 38.44 201 LEU A O 1
ATOM 1694 N N . GLN A 1 202 ? 0.722 0.050 -20.330 1.00 34.69 202 GLN A N 1
ATOM 1695 C CA . GLN A 1 202 ? 0.426 1.455 -20.393 1.00 34.69 202 GLN A CA 1
ATOM 1696 C C . GLN A 1 202 ? -0.064 1.754 -18.989 1.00 34.69 202 GLN A C 1
ATOM 1698 O O . GLN A 1 202 ? -0.877 1.003 -18.467 1.00 34.69 202 GLN A O 1
ATOM 1703 N N . VAL A 1 203 ? 0.465 2.771 -18.326 1.00 40.25 203 VAL A N 1
ATOM 1704 C CA . VAL A 1 203 ? 0.042 3.199 -16.986 1.00 40.25 203 VAL A CA 1
ATOM 1705 C C . VAL A 1 203 ? -1.480 3.022 -16.711 1.00 40.25 203 VAL A C 1
ATOM 1707 O O . VAL A 1 203 ? -1.818 2.564 -15.618 1.00 40.25 203 VAL A O 1
ATOM 1710 N N . PRO A 1 204 ? -2.413 3.215 -17.679 1.00 35.84 204 PRO A N 1
ATOM 1711 C CA . PRO A 1 204 ? -3.819 2.814 -17.532 1.00 35.84 204 PRO A CA 1
ATOM 1712 C C . PRO A 1 204 ? -4.117 1.316 -17.318 1.00 35.84 204 PRO A C 1
ATOM 1714 O O . PRO A 1 204 ? -5.099 1.030 -16.663 1.00 35.84 204 PRO A O 1
ATOM 1717 N N . THR A 1 205 ? -3.326 0.354 -17.793 1.00 40.06 205 THR A N 1
ATOM 1718 C CA . THR A 1 205 ? -3.419 -1.088 -17.459 1.00 40.06 205 THR A CA 1
ATOM 1719 C C . THR A 1 205 ? -2.873 -1.444 -16.076 1.00 40.06 205 THR A C 1
ATOM 1721 O O . THR A 1 205 ? -3.353 -2.398 -15.476 1.00 40.06 205 THR A O 1
ATOM 1724 N N . LEU A 1 206 ? -1.941 -0.662 -15.519 1.00 41.34 206 LEU A N 1
ATOM 1725 C CA . LEU A 1 206 ? -1.520 -0.799 -14.117 1.00 41.34 206 LEU A CA 1
ATOM 1726 C C . LEU A 1 206 ? -2.606 -0.251 -13.179 1.00 41.34 206 LEU A C 1
ATOM 1728 O O . LEU A 1 206 ? -2.969 -0.893 -12.198 1.00 41.34 206 LEU A O 1
ATOM 1732 N N . VAL A 1 207 ? -3.191 0.898 -13.537 1.00 43.28 207 VAL A N 1
ATOM 1733 C CA . VAL A 1 207 ? -4.362 1.472 -12.856 1.00 43.28 207 VAL A CA 1
ATOM 1734 C C . VAL A 1 207 ? -5.577 0.585 -13.039 1.00 43.28 207 VAL A C 1
ATOM 1736 O O . VAL A 1 207 ? -6.226 0.278 -12.057 1.00 43.28 207 VAL A O 1
ATOM 1739 N N . ALA A 1 208 ? -5.866 0.108 -14.246 1.00 35.47 208 ALA A N 1
ATOM 1740 C CA . ALA A 1 208 ? -6.952 -0.827 -14.488 1.00 35.47 208 ALA A CA 1
ATOM 1741 C C . ALA A 1 208 ? -6.663 -2.183 -13.853 1.00 35.47 208 ALA A C 1
ATOM 1743 O O . ALA A 1 208 ? -7.612 -2.840 -13.490 1.00 35.47 208 ALA A O 1
ATOM 1744 N N . GLY A 1 209 ? -5.414 -2.602 -13.648 1.00 42.94 209 GLY A N 1
ATOM 1745 C CA . GLY A 1 209 ? -5.075 -3.816 -12.905 1.00 42.94 209 GLY A CA 1
ATOM 1746 C C . GLY A 1 209 ? -5.281 -3.653 -11.401 1.00 42.94 209 GLY A C 1
ATOM 1747 O O . GLY A 1 209 ? -5.824 -4.546 -10.768 1.00 42.94 209 GLY A O 1
ATOM 1748 N N . ILE A 1 210 ? -4.930 -2.493 -10.837 1.00 45.12 210 ILE A N 1
ATOM 1749 C CA . ILE A 1 210 ? -5.145 -2.160 -9.421 1.00 45.12 210 ILE A CA 1
ATOM 1750 C C . ILE A 1 210 ? -6.632 -1.881 -9.145 1.00 45.12 210 ILE A C 1
ATOM 1752 O O . ILE A 1 210 ? -7.186 -2.445 -8.211 1.00 45.12 210 ILE A O 1
ATOM 1756 N N . VAL A 1 211 ? -7.304 -1.091 -9.988 1.00 38.09 211 VAL A N 1
ATOM 1757 C CA . VAL A 1 211 ? -8.749 -0.786 -9.954 1.00 38.09 211 VAL A CA 1
ATOM 1758 C C . VAL A 1 211 ? -9.589 -2.003 -10.347 1.00 38.09 211 VAL A C 1
ATOM 1760 O O . VAL A 1 211 ? -10.637 -2.219 -9.753 1.00 38.09 211 VAL A O 1
ATOM 1763 N N . SER A 1 212 ? -9.131 -2.858 -11.267 1.00 35.97 212 SER A N 1
ATOM 1764 C CA . SER A 1 212 ? -9.762 -4.169 -11.484 1.00 35.97 212 SER A CA 1
ATOM 1765 C C . SER A 1 212 ? -9.411 -5.143 -10.381 1.00 35.97 212 SER A C 1
ATOM 1767 O O . SER A 1 212 ? -10.143 -6.091 -10.214 1.00 35.97 212 SER A O 1
ATOM 1769 N N . LEU A 1 213 ? -8.368 -4.942 -9.575 1.00 42.25 213 LEU A N 1
ATOM 1770 C CA . LEU A 1 213 ? -8.188 -5.732 -8.359 1.00 42.25 213 LEU A CA 1
ATOM 1771 C C . LEU A 1 213 ? -9.233 -5.375 -7.326 1.00 42.25 213 LEU A C 1
ATOM 1773 O O . LEU A 1 213 ? -9.901 -6.251 -6.797 1.00 42.25 213 LEU A O 1
ATOM 1777 N N . VAL A 1 214 ? -9.403 -4.072 -7.110 1.00 38.09 214 VAL A N 1
ATOM 1778 C CA . VAL A 1 214 ? -10.488 -3.507 -6.318 1.00 38.09 214 VAL A CA 1
ATOM 1779 C C . VAL A 1 214 ? -11.839 -4.044 -6.794 1.00 38.09 214 VAL A C 1
ATOM 1781 O O . VAL A 1 214 ? -12.636 -4.461 -5.962 1.00 38.09 214 VAL A O 1
ATOM 1784 N N . ALA A 1 215 ? -12.058 -4.102 -8.112 1.00 29.95 215 ALA A N 1
ATOM 1785 C CA . ALA A 1 215 ? -13.294 -4.586 -8.724 1.00 29.95 215 ALA A CA 1
ATOM 1786 C C . ALA A 1 215 ? -13.431 -6.125 -8.773 1.00 29.95 215 ALA A C 1
ATOM 1788 O O . ALA A 1 215 ? -14.536 -6.623 -8.637 1.00 29.95 215 ALA A O 1
ATOM 1789 N N . CYS A 1 216 ? -12.344 -6.887 -8.928 1.00 28.70 216 CYS A N 1
ATOM 1790 C CA . CYS A 1 216 ? -12.334 -8.361 -8.946 1.00 28.70 216 CYS A CA 1
ATOM 1791 C C . CYS A 1 216 ? -12.447 -8.964 -7.537 1.00 28.70 216 CYS A C 1
ATOM 1793 O O . CYS A 1 216 ? -12.622 -10.172 -7.404 1.00 28.70 216 CYS A O 1
ATOM 1795 N N . PHE A 1 217 ? -12.324 -8.140 -6.490 1.00 36.75 217 PHE A N 1
ATOM 1796 C CA . PHE A 1 217 ? -12.672 -8.477 -5.108 1.00 36.75 217 PHE A CA 1
ATOM 1797 C C . PHE A 1 217 ? -14.168 -8.240 -4.777 1.00 36.75 217 PHE A C 1
ATOM 1799 O O . PHE A 1 217 ? -14.539 -8.423 -3.614 1.00 36.75 217 PHE A O 1
ATOM 1806 N N . PHE A 1 218 ? -15.009 -7.859 -5.756 1.00 32.50 218 PHE A N 1
ATOM 1807 C CA . PHE A 1 218 ? -16.480 -7.847 -5.652 1.00 32.50 218 PHE A CA 1
ATOM 1808 C C . PHE A 1 218 ? -17.111 -9.100 -6.264 1.00 32.50 218 PHE A C 1
ATOM 1810 O O . PHE A 1 218 ? -16.681 -9.511 -7.365 1.00 32.50 218 PHE A O 1
#

Radius of gyration: 20.37 Å; chains: 1; bounding box: 56×37×65 Å

Sequence (218 aa):
MALKNALIAFMAPLPSIIFYIYFLNHHQNHLLSPMWKWCYQHPLILANILFFLNINVGFWIISLLQSSNWMIDLYWTVIPVLLVHYFGSHPGAEYNYWRSRVVVVLVWVWAIRLTHNYFRREKWQWGAREDWRFTDMARQHGKNWWWVSFFGVYLIQQGTTHGFISEIQCFQMRNRCGTMAQEPGTAPAPSPSMESAGMMLQVPTLVAGIVSLVACFF

Secondary structure (DSSP, 8-state):
-HHHHHHHHHHTTHHHHHHHHHHHHHTTTTTTSHHHHHHHH-HHHHHHHHHIIIIIIIIHHHHHHHT--HHHHHHHHHHHHHHHHHHHT-TT----HHHHHHHHHHHHHHHHHHHHHHHHHTTT-TTSS--HHHHHHHHHHGGGHHHHHIIIIIHHHHHHHHHHHHHHHHHHHHHHHHHHTT-SS-PPPP------------HHHHHHHHHHHHHHT-